Protein AF-A0A9E2GS60-F1 (afdb_monomer_lite)

pLDDT: mean 71.63, st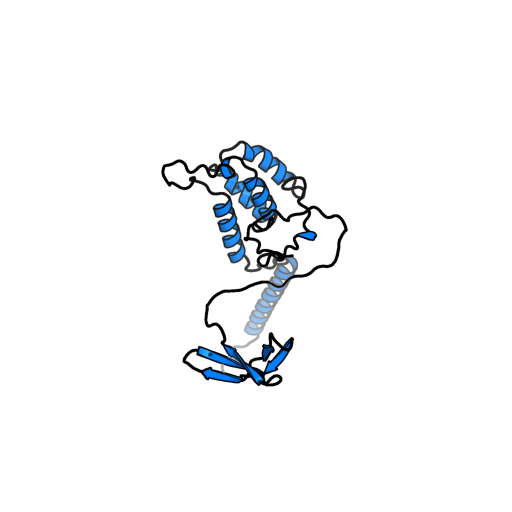d 16.74, range [29.88, 98.25]

Foldseek 3Di:
DFDFDQDPVPRDGDGWDWDQDPNFIWTAGPPPRDIHGDDPDDDYDDDDDDDDDDDDDADDPVPDQADLQQRHGDDPPDQADPVPRHGPSPDDDDPAQCPVNVVLSVLLVVCLVPPCPDCSVVVSCVVCVVVVRLSSVVNSVCPRVVQVPPPPPVPNDGDPDDVSVVSVVVVVVVVVVPPPPPPPPVVVVVVVVVVVVVVVVVVVVVVVPDDVVVVVD

Structure (mmCIF, N/CA/C/O backbone):
data_AF-A0A9E2GS60-F1
#
_entry.id   AF-A0A9E2GS60-F1
#
loop_
_atom_site.group_PDB
_atom_site.id
_atom_site.type_symbol
_atom_site.label_atom_id
_atom_site.label_alt_id
_atom_site.label_comp_id
_atom_site.label_asym_id
_atom_site.label_entity_id
_atom_site.label_seq_id
_atom_site.pdbx_PDB_ins_code
_atom_site.Cartn_x
_atom_site.Cartn_y
_atom_site.Cartn_z
_atom_site.occupancy
_atom_site.B_iso_or_equiv
_atom_site.auth_seq_id
_atom_site.auth_comp_id
_atom_site.auth_asym_id
_atom_site.auth_atom_id
_atom_site.pdbx_PDB_model_num
ATOM 1 N N . MET A 1 1 ? -30.467 30.704 -8.734 1.00 50.62 1 MET A N 1
ATOM 2 C CA . MET A 1 1 ? -30.263 29.437 -7.998 1.00 50.62 1 MET A CA 1
ATOM 3 C C . MET A 1 1 ? -31.219 29.422 -6.815 1.00 50.62 1 MET A C 1
ATOM 5 O O . MET A 1 1 ? -31.329 30.444 -6.149 1.00 50.62 1 MET A O 1
ATOM 9 N N . LYS A 1 2 ? -31.992 28.346 -6.622 1.00 53.94 2 LYS A N 1
ATOM 10 C CA . LYS A 1 2 ? -32.902 28.210 -5.474 1.00 53.94 2 LYS A CA 1
ATOM 11 C C . LYS A 1 2 ? -32.149 27.448 -4.387 1.00 53.94 2 LYS A C 1
ATOM 13 O O . LYS A 1 2 ? -31.726 26.328 -4.641 1.00 53.94 2 LYS A O 1
ATOM 18 N N . TYR A 1 3 ? -31.957 28.063 -3.228 1.00 65.44 3 TYR A N 1
ATOM 19 C CA . TYR A 1 3 ? -31.314 27.419 -2.087 1.00 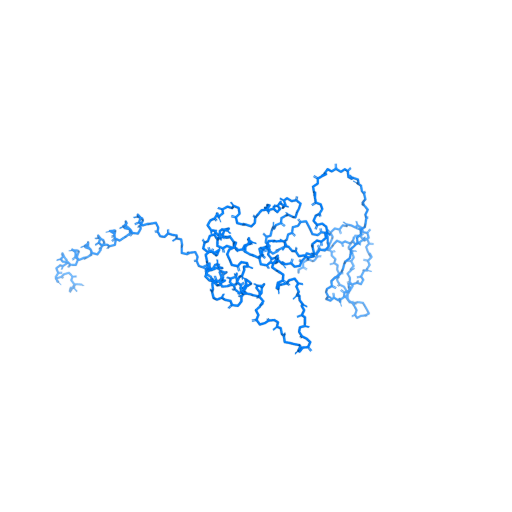65.44 3 TYR A CA 1
ATOM 20 C C . TYR A 1 3 ? -32.411 26.871 -1.175 1.00 65.44 3 TYR A C 1
ATOM 22 O O . TYR A 1 3 ? -33.289 27.616 -0.736 1.00 65.44 3 TYR A O 1
ATOM 30 N N . LEU A 1 4 ? -32.390 25.556 -0.980 1.00 66.69 4 LEU A N 1
ATOM 31 C CA . LEU A 1 4 ? -33.287 24.816 -0.100 1.00 66.69 4 LEU A CA 1
ATOM 32 C C . LEU A 1 4 ? -32.525 24.557 1.195 1.00 66.69 4 LEU A C 1
ATOM 34 O O . LEU A 1 4 ? -31.463 23.940 1.158 1.00 66.69 4 LEU A O 1
ATOM 38 N N . LEU A 1 5 ? -33.039 25.068 2.308 1.00 67.19 5 LEU A N 1
ATOM 39 C CA . LEU A 1 5 ? -32.462 24.886 3.638 1.00 67.19 5 LEU A CA 1
ATOM 40 C C . LEU A 1 5 ? -33.563 24.400 4.581 1.00 67.19 5 LEU A C 1
ATOM 42 O O . LEU A 1 5 ? -34.727 24.783 4.445 1.00 67.19 5 LEU A O 1
ATOM 46 N N . GLU A 1 6 ? -33.194 23.527 5.509 1.00 74.25 6 GLU A N 1
ATOM 47 C CA . GLU A 1 6 ? -34.087 23.054 6.559 1.00 74.25 6 GLU A CA 1
ATOM 48 C C . GLU A 1 6 ? -34.165 24.118 7.655 1.00 74.25 6 GLU A C 1
ATOM 50 O O . GLU A 1 6 ? -33.146 24.555 8.190 1.00 74.25 6 GLU A O 1
ATOM 55 N N . CYS A 1 7 ? -35.372 24.612 7.930 1.00 69.69 7 CYS A N 1
ATOM 56 C CA . CYS A 1 7 ? -35.565 25.634 8.952 1.00 69.69 7 CYS A CA 1
ATOM 57 C C . CYS A 1 7 ? -35.512 24.986 10.349 1.00 69.69 7 CYS A C 1
ATOM 59 O O . CYS A 1 7 ? -36.282 24.058 10.593 1.00 69.69 7 CYS A O 1
ATOM 61 N N . PRO A 1 8 ? -34.672 25.477 11.280 1.00 68.00 8 PRO A N 1
ATOM 62 C CA . PRO A 1 8 ? -34.519 24.878 12.609 1.00 68.00 8 PRO A CA 1
ATOM 63 C C . PRO A 1 8 ? -35.785 24.978 13.476 1.00 68.00 8 PRO A C 1
ATOM 65 O O . PRO A 1 8 ? -35.971 24.155 14.365 1.00 68.00 8 PRO A O 1
ATOM 68 N N . ASP A 1 9 ? -36.671 25.941 13.198 1.00 67.50 9 ASP A N 1
ATOM 69 C CA . ASP A 1 9 ? -37.910 26.130 13.964 1.00 67.50 9 ASP A CA 1
ATOM 70 C C . ASP A 1 9 ? -39.062 25.243 13.469 1.00 67.50 9 ASP A C 1
ATOM 72 O O . ASP A 1 9 ? -39.875 24.782 14.266 1.00 67.50 9 ASP A O 1
ATOM 76 N N . CYS A 1 10 ? -39.177 25.021 12.153 1.00 64.75 10 CYS A N 1
ATOM 77 C CA . CYS A 1 10 ? -40.304 24.276 11.577 1.00 64.75 10 CYS A CA 1
ATOM 78 C C . CYS A 1 10 ? -39.933 22.914 10.975 1.00 64.75 10 CYS A C 1
ATOM 80 O O . CYS A 1 10 ? -40.831 22.186 10.555 1.00 64.75 10 CYS A O 1
ATOM 82 N N . GLY A 1 11 ? -38.641 22.571 10.906 1.00 68.75 11 GLY A N 1
ATOM 83 C CA . GLY A 1 11 ? -38.133 21.299 10.372 1.00 68.75 11 GLY A CA 1
ATOM 84 C C . GLY A 1 11 ? -38.451 21.058 8.892 1.00 68.75 11 GLY A C 1
ATOM 85 O O . GLY A 1 11 ? -38.274 19.957 8.385 1.00 68.75 11 GLY A O 1
ATOM 86 N N . GLN A 1 12 ? -38.973 22.062 8.181 1.00 69.56 12 GLN A N 1
ATOM 87 C CA . GLN A 1 12 ? -39.337 21.931 6.775 1.00 69.56 12 GLN A CA 1
ATOM 88 C C . GLN A 1 12 ? -38.212 22.436 5.880 1.00 69.56 12 GLN A C 1
ATOM 90 O O . GLN A 1 12 ? -37.693 23.543 6.058 1.00 69.56 12 GLN A O 1
ATOM 95 N N . THR A 1 13 ? -37.875 21.641 4.865 1.00 77.00 13 THR A N 1
ATOM 96 C CA . THR A 1 13 ? -36.986 22.055 3.781 1.00 77.00 13 THR A CA 1
ATOM 97 C C . THR A 1 13 ? -37.747 22.987 2.842 1.00 77.00 13 THR A C 1
ATOM 99 O O . THR A 1 13 ? -38.524 22.541 1.997 1.00 77.00 13 THR A O 1
ATOM 102 N N . THR A 1 14 ? -37.537 24.294 2.985 1.00 71.25 14 THR A N 1
ATOM 103 C CA . THR A 1 14 ? -38.198 25.302 2.147 1.00 71.25 14 THR A CA 1
ATOM 104 C C . THR A 1 14 ? -37.186 26.205 1.454 1.00 71.25 14 THR A C 1
ATOM 106 O O . THR A 1 14 ? -35.995 26.234 1.770 1.00 71.25 14 THR A O 1
ATOM 109 N N . GLN A 1 15 ? -37.661 26.942 0.456 1.00 73.44 15 GLN A N 1
ATOM 110 C CA . GLN A 1 15 ? -36.863 27.950 -0.216 1.00 73.44 15 GLN A CA 1
ATOM 111 C C . GLN A 1 15 ? -36.716 29.172 0.698 1.00 73.44 15 GLN A C 1
ATOM 113 O O . GLN A 1 15 ? -37.703 29.826 1.036 1.00 73.44 15 GLN A O 1
ATOM 118 N N . VAL A 1 16 ? -35.481 29.506 1.067 1.00 73.50 16 VAL A N 1
ATOM 119 C CA . VAL A 1 16 ? -35.196 30.695 1.881 1.00 73.50 16 VAL A CA 1
ATOM 120 C C . VAL A 1 16 ? -34.868 31.901 1.002 1.00 73.50 16 VAL A C 1
ATOM 122 O O . VAL A 1 16 ? -34.299 31.767 -0.088 1.00 73.50 16 VAL A O 1
ATOM 125 N N . ARG A 1 17 ? -35.240 33.098 1.465 1.00 70.69 17 ARG A N 1
ATOM 126 C CA . ARG A 1 17 ? -34.803 34.367 0.861 1.00 70.69 17 ARG A CA 1
ATOM 127 C C . ARG A 1 17 ? -33.686 34.958 1.704 1.00 70.69 17 ARG A C 1
ATOM 129 O O . ARG A 1 17 ? -33.859 35.139 2.904 1.00 70.69 17 ARG A O 1
ATOM 136 N N . PHE A 1 18 ? -32.563 35.269 1.066 1.00 72.56 18 PHE A N 1
ATOM 137 C CA . PHE A 1 18 ? -31.445 35.928 1.728 1.00 72.56 18 PHE A CA 1
ATOM 138 C C . PHE A 1 18 ? -31.616 37.442 1.665 1.00 72.56 18 PHE A C 1
ATOM 140 O O . PHE A 1 18 ? -31.873 37.997 0.595 1.00 72.56 18 PHE A O 1
ATOM 147 N N . ALA A 1 19 ? -31.456 38.094 2.808 1.00 68.81 19 ALA A N 1
ATOM 148 C CA . ALA A 1 19 ? -31.361 39.538 2.934 1.00 68.81 19 ALA A CA 1
ATOM 149 C C . ALA A 1 19 ? -30.140 39.865 3.797 1.00 68.81 19 ALA A C 1
ATOM 151 O O . ALA A 1 19 ? -29.771 39.098 4.683 1.00 68.81 19 ALA A O 1
ATOM 152 N N . ILE A 1 20 ? -29.487 40.990 3.523 1.00 69.00 20 ILE A N 1
ATOM 153 C CA . ILE A 1 20 ? -28.397 41.478 4.368 1.00 69.00 20 ILE A CA 1
ATOM 154 C C . ILE A 1 20 ? -29.024 42.463 5.346 1.00 69.00 20 ILE A C 1
ATOM 156 O O . ILE A 1 20 ? -29.558 43.491 4.931 1.00 69.00 20 ILE A O 1
ATOM 160 N N . THR A 1 21 ? -28.983 42.134 6.630 1.00 61.12 21 THR A N 1
ATOM 161 C CA . THR A 1 21 ? -29.491 42.990 7.706 1.00 61.12 21 THR A CA 1
ATOM 162 C C . THR A 1 21 ? -28.346 43.195 8.689 1.00 61.12 21 THR A C 1
ATOM 164 O O . THR A 1 21 ? -27.687 42.233 9.077 1.00 61.12 21 THR A O 1
ATOM 167 N N . ASP A 1 22 ? -28.029 44.454 8.994 1.00 55.03 22 ASP A N 1
ATOM 168 C CA . ASP A 1 22 ? -26.911 44.848 9.867 1.00 55.03 22 ASP A CA 1
ATOM 169 C C . ASP A 1 22 ? -25.548 44.233 9.486 1.00 55.03 22 ASP A C 1
ATOM 171 O O . ASP A 1 22 ? -24.745 43.846 10.333 1.00 55.03 22 ASP A O 1
ATOM 175 N N . GLY A 1 23 ? -25.282 44.115 8.180 1.00 64.44 23 GLY A N 1
ATOM 176 C CA . GLY A 1 23 ? -24.001 43.625 7.653 1.00 64.44 23 GLY A CA 1
ATOM 177 C C . GLY A 1 23 ? -23.766 42.117 7.807 1.00 64.44 23 GLY A C 1
ATOM 178 O O . GLY A 1 23 ? -22.681 41.642 7.478 1.00 64.44 23 GLY A O 1
ATOM 179 N N . ARG A 1 24 ? -24.765 41.351 8.266 1.00 63.00 24 ARG A N 1
ATOM 180 C CA . ARG A 1 24 ? -24.729 39.883 8.330 1.00 63.00 24 ARG A CA 1
ATOM 181 C C . ARG A 1 24 ? -25.758 39.288 7.374 1.00 63.00 24 ARG A C 1
ATOM 183 O O . ARG A 1 24 ? -26.812 39.873 7.119 1.00 63.00 24 ARG A O 1
ATOM 190 N N . LEU A 1 25 ? -25.430 38.131 6.801 1.00 71.88 25 LEU A N 1
ATOM 191 C CA . LEU A 1 25 ? -26.323 37.437 5.880 1.00 71.88 25 LEU A CA 1
ATOM 192 C C . LEU A 1 25 ? -27.443 36.786 6.697 1.00 71.88 25 LEU A C 1
ATOM 194 O O . LEU A 1 25 ? -27.170 35.966 7.567 1.00 71.88 25 LEU A O 1
ATOM 198 N N . ALA A 1 26 ? -28.693 37.155 6.446 1.00 72.88 26 ALA A N 1
ATOM 199 C CA . ALA A 1 26 ? -29.850 36.596 7.127 1.00 72.88 26 ALA A CA 1
ATOM 200 C C . ALA A 1 26 ? -30.727 35.827 6.133 1.00 72.88 26 ALA A C 1
ATOM 202 O O . ALA A 1 26 ? -30.962 36.280 5.010 1.00 72.88 26 ALA A O 1
ATOM 203 N N . ALA A 1 27 ? -31.202 34.650 6.532 1.00 74.44 27 ALA A N 1
ATOM 204 C CA . ALA A 1 27 ? -32.110 33.820 5.753 1.00 74.44 27 ALA A CA 1
ATOM 205 C C . ALA A 1 27 ? -33.512 33.881 6.371 1.00 74.44 27 ALA A C 1
ATOM 207 O O . ALA A 1 27 ? -33.711 33.502 7.526 1.00 74.44 27 ALA A O 1
ATOM 208 N N . ALA A 1 28 ? -34.486 34.359 5.597 1.00 71.69 28 ALA A N 1
ATOM 209 C CA . ALA A 1 28 ? -35.892 34.374 5.981 1.00 71.69 28 ALA A CA 1
ATOM 210 C C . ALA A 1 28 ? -36.593 33.108 5.474 1.00 71.69 28 ALA A C 1
ATOM 212 O O . ALA A 1 28 ? -36.543 32.790 4.276 1.00 71.69 28 ALA A O 1
ATOM 213 N N . CYS A 1 29 ? -37.265 32.403 6.382 1.00 72.06 29 CYS A N 1
ATOM 214 C CA . CYS A 1 29 ? -38.085 31.248 6.043 1.00 72.06 29 CYS A CA 1
ATOM 215 C C . CYS A 1 29 ? -39.418 31.698 5.428 1.00 72.06 29 CYS A C 1
ATOM 217 O O . CYS A 1 29 ? -40.134 32.520 5.996 1.00 72.06 29 CYS A O 1
ATOM 219 N N . SER A 1 30 ? -39.787 31.133 4.276 1.00 70.12 30 SER A N 1
ATOM 220 C CA . SER A 1 30 ? -41.022 31.490 3.563 1.00 70.12 30 SER A CA 1
ATOM 221 C C . SER A 1 30 ? -42.306 30.956 4.208 1.00 70.12 30 SER A C 1
ATOM 223 O O . SER A 1 30 ? -43.389 31.319 3.761 1.00 70.12 30 SER A O 1
ATOM 225 N N . VAL A 1 31 ? -42.192 30.060 5.194 1.00 68.25 31 VAL A N 1
ATOM 226 C CA . VAL A 1 31 ? -43.332 29.361 5.812 1.00 68.25 31 VAL A CA 1
ATOM 227 C C . VAL A 1 31 ? -43.661 29.943 7.183 1.00 68.25 31 VAL A C 1
ATOM 229 O O . VAL A 1 31 ? -44.808 30.296 7.429 1.00 68.25 31 VAL A O 1
ATOM 232 N N . CYS A 1 32 ? -42.669 30.079 8.067 1.00 64.69 32 CYS A N 1
ATOM 233 C CA . CYS A 1 32 ? -42.877 30.644 9.404 1.00 64.69 32 CYS A CA 1
ATOM 234 C C . CYS A 1 32 ? -42.608 32.155 9.481 1.00 64.69 32 CYS A C 1
ATOM 236 O O . CYS A 1 32 ? -42.987 32.783 10.461 1.00 64.69 32 CYS A O 1
ATOM 238 N N . GLY A 1 33 ? -41.966 32.750 8.470 1.00 66.75 33 GLY A N 1
ATOM 239 C CA . GLY A 1 33 ? -41.644 34.181 8.445 1.00 66.75 33 GLY A CA 1
ATOM 240 C C . GLY A 1 33 ? -40.479 34.596 9.350 1.00 66.75 33 GLY A C 1
ATOM 241 O O . GLY A 1 33 ? -40.072 35.755 9.300 1.00 66.75 33 GLY A O 1
ATOM 242 N N . ASN A 1 34 ? -39.909 33.673 10.134 1.00 68.38 34 ASN A N 1
ATOM 243 C CA . ASN A 1 34 ? -38.767 33.956 10.999 1.00 68.38 34 ASN A CA 1
ATOM 244 C C . ASN A 1 34 ? -37.483 34.171 10.187 1.00 68.38 34 ASN A C 1
ATOM 246 O O . ASN A 1 34 ? -37.227 33.505 9.176 1.00 68.38 34 ASN A O 1
ATOM 250 N N . VAL A 1 35 ? -36.678 35.127 10.654 1.00 69.19 35 VAL A N 1
ATOM 251 C CA . VAL A 1 35 ? -35.406 35.524 10.049 1.00 69.19 35 VAL A CA 1
ATOM 252 C C . VAL A 1 35 ? -34.273 35.022 10.932 1.00 69.19 35 VAL A C 1
ATOM 254 O O . VAL A 1 35 ? -34.170 35.416 12.091 1.00 69.19 35 VAL A O 1
ATOM 257 N N . HIS A 1 36 ? -33.410 34.174 10.376 1.00 67.94 36 HIS A N 1
ATOM 258 C CA . HIS A 1 36 ? -32.242 33.655 11.081 1.00 67.94 36 HIS A CA 1
ATOM 259 C C . HIS A 1 36 ? -30.967 34.266 10.507 1.00 67.94 36 HIS A C 1
ATOM 261 O O . HIS A 1 36 ? -30.774 34.293 9.290 1.00 67.94 36 HIS A O 1
ATOM 267 N N . ALA A 1 37 ? -30.079 34.740 11.380 1.00 63.66 37 ALA A N 1
ATOM 268 C CA . ALA A 1 37 ? -28.735 35.129 10.979 1.00 63.66 37 ALA A CA 1
ATOM 269 C C . ALA A 1 37 ? -27.959 33.868 10.578 1.00 63.66 37 ALA A C 1
ATOM 271 O O . ALA A 1 37 ? -27.850 32.934 11.370 1.00 63.66 37 ALA A O 1
ATOM 272 N N . VAL A 1 38 ? -27.444 33.835 9.351 1.00 62.31 38 VAL A N 1
ATOM 273 C CA . VAL A 1 38 ? -26.569 32.766 8.870 1.00 62.31 38 VAL A CA 1
ATOM 274 C C . VAL A 1 38 ? -25.175 33.047 9.433 1.00 62.31 38 VAL A C 1
ATOM 276 O O . VAL A 1 38 ? -24.597 34.088 9.100 1.00 62.31 38 VAL A O 1
ATOM 279 N N . PRO A 1 39 ? -24.620 32.178 10.296 1.00 52.88 39 PRO A N 1
ATOM 280 C CA . PRO A 1 39 ? -23.253 32.337 10.766 1.00 52.88 39 PRO A CA 1
ATOM 281 C C . PRO A 1 39 ? -22.308 32.178 9.570 1.00 52.88 39 PRO A C 1
ATOM 283 O O . PRO A 1 39 ? -22.226 31.109 8.971 1.00 52.88 39 PRO A O 1
ATOM 286 N N . LEU A 1 40 ? -21.623 33.257 9.187 1.00 48.09 40 LEU A N 1
ATOM 287 C CA . LEU A 1 40 ? -20.456 33.188 8.309 1.00 48.09 40 LEU A CA 1
ATOM 288 C C . LEU A 1 40 ? -19.246 32.830 9.177 1.00 48.09 40 LEU A C 1
ATOM 290 O O . LEU A 1 40 ? -18.426 33.686 9.488 1.00 48.09 40 LEU A O 1
ATOM 294 N N . GLU A 1 41 ? -19.165 31.572 9.593 1.00 42.16 41 GLU A N 1
ATOM 295 C CA . GLU A 1 41 ? -17.910 30.971 10.036 1.00 42.16 41 GLU A CA 1
ATOM 296 C C . GLU A 1 41 ? -17.685 29.676 9.261 1.00 42.16 41 GLU A C 1
ATOM 298 O O . GLU A 1 41 ? -18.549 28.803 9.158 1.00 42.16 41 GLU A O 1
ATOM 303 N N . GLU A 1 42 ? -16.504 29.612 8.653 1.00 48.28 42 GLU A N 1
ATOM 304 C CA . GLU A 1 42 ? -15.896 28.396 8.153 1.00 48.28 42 GLU A CA 1
ATOM 305 C C . GLU A 1 42 ? -15.825 27.380 9.307 1.00 48.28 42 GLU A C 1
ATOM 307 O O . GLU A 1 42 ? -15.374 27.698 10.401 1.00 48.28 42 GLU A O 1
ATOM 312 N N . THR A 1 43 ? -16.238 26.141 9.035 1.00 46.22 43 THR A N 1
ATOM 313 C CA . THR A 1 43 ? -16.200 24.959 9.922 1.00 46.22 43 THR A CA 1
ATOM 314 C C . THR A 1 43 ? -17.168 24.891 11.124 1.00 46.22 43 THR A C 1
ATOM 316 O O . THR A 1 43 ? -17.042 25.600 12.113 1.00 46.22 43 THR A O 1
ATOM 319 N N . GLY A 1 44 ? -18.043 23.867 11.076 1.00 44.47 44 GLY A N 1
ATOM 320 C CA . GLY A 1 44 ? -18.853 23.322 12.187 1.00 44.47 44 GLY A CA 1
ATOM 321 C C . GLY A 1 44 ? -20.207 24.020 12.407 1.00 44.47 44 GLY A C 1
ATOM 322 O O . GLY A 1 44 ? -20.399 25.080 11.825 1.00 44.47 44 GLY A O 1
ATOM 323 N N . PRO A 1 45 ? -21.145 23.508 13.250 1.00 57.34 45 PRO A N 1
ATOM 324 C CA . PRO A 1 45 ? -20.974 22.425 14.235 1.00 57.34 45 PRO A CA 1
ATOM 325 C C . PRO A 1 45 ? -22.241 21.561 14.587 1.00 57.34 45 PRO A C 1
ATOM 327 O O . PRO A 1 45 ? -23.331 21.745 14.063 1.00 57.34 45 PRO A O 1
ATOM 330 N N . ALA A 1 46 ? -22.046 20.630 15.538 1.00 38.59 46 ALA A N 1
ATOM 331 C CA . ALA A 1 46 ? -22.884 20.271 16.709 1.00 38.59 46 ALA A CA 1
ATOM 332 C C . ALA A 1 46 ? -24.351 19.742 16.626 1.00 38.59 46 ALA A C 1
ATOM 334 O O . ALA A 1 46 ? -25.297 20.477 16.389 1.00 38.59 46 ALA A O 1
ATOM 335 N N . LYS A 1 47 ? -24.502 18.489 17.107 1.00 38.59 47 LYS A N 1
ATOM 336 C CA . LYS A 1 47 ? -25.251 18.038 18.317 1.00 38.59 47 LYS A CA 1
ATOM 337 C C . LYS A 1 47 ? -26.770 18.311 18.441 1.00 38.59 47 LYS A C 1
ATOM 339 O O . LYS A 1 47 ? -27.180 19.422 18.748 1.00 38.59 47 LYS A O 1
ATOM 344 N N . ALA A 1 48 ? -27.563 17.231 18.491 1.00 35.75 48 ALA A N 1
ATOM 345 C CA . ALA A 1 48 ? -28.777 17.118 19.316 1.00 35.75 48 ALA A CA 1
ATOM 346 C C . ALA A 1 48 ? -29.011 15.651 19.741 1.00 35.75 48 ALA A C 1
ATOM 348 O O . ALA A 1 48 ? -28.595 14.724 19.053 1.00 35.75 48 ALA A O 1
ATOM 349 N N . ALA A 1 49 ? -29.600 15.465 2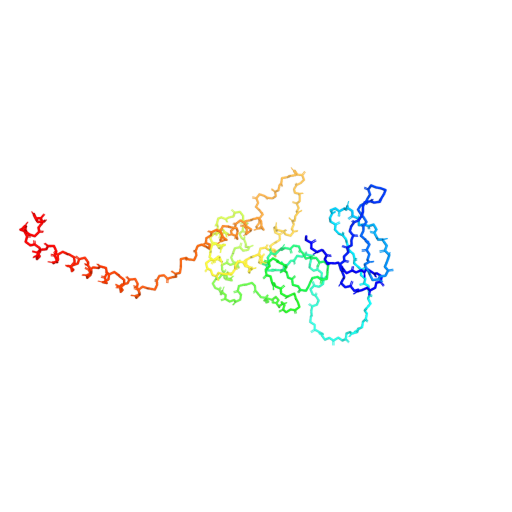0.923 1.00 36.41 49 ALA A N 1
ATOM 350 C CA . ALA A 1 49 ? -29.609 14.241 21.720 1.00 36.41 49 ALA A CA 1
ATOM 351 C C . ALA A 1 49 ? -30.969 13.507 21.745 1.00 36.41 49 ALA A C 1
ATOM 353 O O . ALA A 1 49 ? -32.008 14.140 21.593 1.00 36.41 49 ALA A O 1
ATOM 354 N N . GLY A 1 50 ? -30.930 12.208 22.087 1.00 32.41 50 GLY A N 1
ATOM 355 C CA . GLY A 1 50 ? -32.001 11.446 22.764 1.00 32.41 50 GLY A CA 1
ATOM 356 C C . GLY A 1 50 ? -32.489 10.230 21.957 1.00 32.41 50 GLY A C 1
ATOM 357 O O . GLY A 1 50 ? -33.131 10.419 20.938 1.00 32.41 50 GLY A O 1
ATOM 358 N N . ALA A 1 51 ? -32.100 8.976 22.2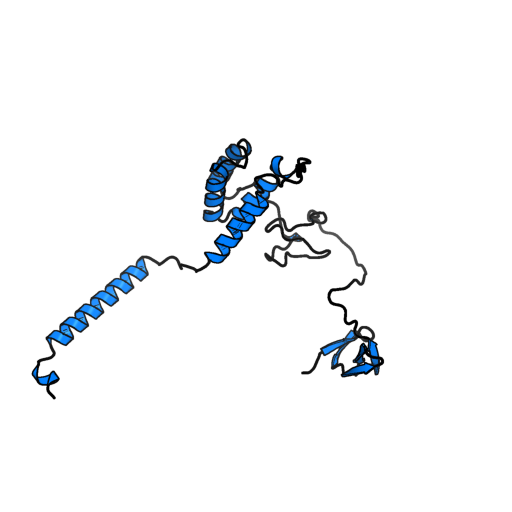33 1.00 35.22 51 ALA A N 1
ATOM 359 C CA . ALA A 1 51 ? -32.315 8.102 23.406 1.00 35.22 51 ALA A CA 1
ATOM 360 C C . ALA A 1 51 ? -33.370 7.014 23.093 1.00 35.22 51 ALA A C 1
ATOM 362 O O . ALA A 1 51 ? -34.526 7.337 22.837 1.00 35.22 51 ALA A O 1
ATOM 363 N N . GLY A 1 52 ? -32.973 5.731 23.151 1.00 29.88 52 GLY A N 1
ATOM 364 C CA . GLY A 1 52 ? -33.899 4.598 23.007 1.00 29.88 52 GLY A CA 1
ATOM 365 C C . GLY A 1 52 ? -33.289 3.206 22.753 1.00 29.88 52 GLY A C 1
ATOM 366 O O . GLY A 1 52 ? -33.592 2.613 21.731 1.00 29.88 52 GLY A O 1
ATOM 367 N N . SER A 1 53 ? -32.493 2.709 23.708 1.00 32.72 53 SER A N 1
ATOM 368 C CA . SER A 1 53 ? -32.385 1.305 24.181 1.00 32.72 53 SER A CA 1
ATOM 369 C C . SER A 1 53 ? -31.871 0.138 23.292 1.00 32.72 53 SER A C 1
ATOM 371 O O . SER A 1 53 ? -32.527 -0.335 22.372 1.00 32.72 53 SER A O 1
ATOM 373 N N . GLU A 1 54 ? -30.716 -0.374 23.744 1.00 37.00 54 GLU A N 1
ATOM 374 C CA . GLU A 1 54 ? -29.981 -1.660 23.600 1.00 37.00 54 GLU A CA 1
ATOM 375 C C . GLU A 1 54 ? -30.767 -2.998 23.731 1.00 37.00 54 GLU A C 1
ATOM 377 O O . GLU A 1 54 ? -31.947 -2.962 24.083 1.00 37.00 54 GLU A O 1
ATOM 382 N N . PRO A 1 55 ? -30.119 -4.199 23.645 1.00 59.97 55 PRO A N 1
ATOM 383 C CA . PRO A 1 55 ? -28.750 -4.518 23.183 1.00 59.97 55 PRO A CA 1
ATOM 384 C C . PRO A 1 55 ? -28.662 -5.748 22.244 1.00 59.97 55 PRO A C 1
ATOM 386 O O . PRO A 1 55 ? -29.429 -6.701 22.356 1.00 59.97 55 PRO A O 1
ATOM 389 N N . ALA A 1 56 ? -27.615 -5.822 21.418 1.00 33.34 56 ALA A N 1
ATOM 390 C CA . ALA A 1 56 ? -27.050 -7.112 21.007 1.00 33.34 56 ALA A CA 1
ATOM 391 C C . ALA A 1 56 ? -25.569 -6.966 20.629 1.00 33.34 56 ALA A C 1
ATOM 393 O O . ALA A 1 56 ? -25.228 -6.575 19.521 1.00 33.34 56 ALA A O 1
ATOM 394 N N . SER A 1 57 ? -24.722 -7.271 21.615 1.00 43.09 57 SER A N 1
ATOM 395 C CA . SER A 1 57 ? -23.393 -7.893 21.525 1.00 43.09 57 SER A CA 1
ATOM 396 C C . SER A 1 57 ? -22.620 -7.742 20.202 1.00 43.09 57 SER A C 1
ATOM 398 O O . SER A 1 57 ? -22.895 -8.425 19.218 1.00 43.09 57 SER A O 1
ATOM 400 N N . GLY A 1 58 ? -21.572 -6.917 20.225 1.00 35.62 58 GLY A N 1
ATOM 401 C CA . GLY A 1 58 ? -20.603 -6.821 19.136 1.00 35.62 58 GLY A CA 1
ATOM 402 C C . GLY A 1 58 ? -19.452 -5.882 19.475 1.00 35.62 58 GLY A C 1
ATOM 403 O O . GLY A 1 58 ? -19.376 -4.796 18.925 1.00 35.62 58 GLY A O 1
ATOM 404 N N . THR A 1 59 ? -18.607 -6.302 20.420 1.00 41.47 59 THR A N 1
ATOM 405 C CA . THR A 1 59 ? -17.244 -5.814 20.708 1.00 41.47 59 THR A CA 1
ATOM 406 C C . THR A 1 59 ? -16.967 -4.342 20.361 1.00 41.47 59 THR A C 1
ATOM 408 O O . THR A 1 59 ? -16.538 -4.010 19.256 1.00 41.47 59 THR A O 1
ATOM 411 N N . ASP A 1 60 ? -17.165 -3.463 21.344 1.00 41.44 60 ASP A N 1
ATOM 412 C CA . ASP A 1 60 ? -16.975 -2.020 21.220 1.00 41.44 60 ASP A CA 1
ATOM 413 C C . ASP A 1 60 ? -15.572 -1.632 20.733 1.00 41.44 60 ASP A C 1
ATOM 415 O O . ASP A 1 60 ? -14.593 -1.574 21.475 1.00 41.44 60 ASP A O 1
ATOM 419 N N . MET A 1 61 ? -15.503 -1.235 19.465 1.00 52.75 61 MET A N 1
ATOM 420 C CA . MET A 1 61 ? -14.401 -0.466 18.877 1.00 52.75 61 MET A CA 1
ATOM 421 C C . MET A 1 61 ? -14.474 1.029 19.256 1.00 52.75 61 MET A C 1
ATOM 423 O O . MET A 1 61 ? -13.877 1.877 18.590 1.00 52.75 61 MET A O 1
ATOM 427 N N . ALA A 1 62 ? -15.227 1.377 20.307 1.00 45.25 62 ALA A N 1
ATOM 428 C CA . ALA A 1 62 ? -15.510 2.746 20.747 1.00 45.25 62 ALA A CA 1
ATOM 429 C C . ALA A 1 62 ? -14.273 3.525 21.246 1.00 45.25 62 ALA A C 1
ATOM 431 O O . ALA A 1 62 ? -14.361 4.730 21.440 1.00 45.25 62 ALA A O 1
ATOM 432 N N . GLY A 1 63 ? -13.114 2.874 21.403 1.00 50.03 63 GLY A N 1
ATOM 433 C CA . GLY A 1 63 ? -11.866 3.509 21.852 1.00 50.03 63 GLY A CA 1
ATOM 434 C C . GLY A 1 63 ? -10.802 3.753 20.775 1.00 50.03 63 GLY A C 1
ATOM 435 O O . GLY A 1 63 ? -9.703 4.182 21.111 1.00 50.03 63 GLY A O 1
ATOM 436 N N . GLN A 1 64 ? -11.053 3.444 19.496 1.00 56.69 64 GLN A N 1
ATOM 437 C CA . GLN A 1 64 ? -10.048 3.655 18.442 1.00 56.69 64 GLN A CA 1
ATOM 438 C C . GLN A 1 64 ? -10.265 4.988 17.717 1.00 56.69 64 GLN A C 1
ATOM 440 O O . GLN A 1 64 ? -11.151 5.110 16.870 1.00 56.69 64 GLN A O 1
ATOM 445 N N . GLU A 1 65 ? -9.387 5.957 17.993 1.00 65.81 65 GLU A N 1
ATOM 446 C CA . GLU A 1 65 ? -9.337 7.274 17.331 1.00 65.81 65 GLU A CA 1
ATOM 447 C C . GLU A 1 65 ? -8.980 7.192 15.834 1.00 65.81 65 GLU A C 1
ATOM 449 O O . GLU A 1 65 ? -9.066 8.182 15.108 1.00 65.81 65 GLU A O 1
ATOM 454 N N . SER A 1 66 ? -8.572 6.019 15.333 1.00 75.44 66 SER A N 1
ATOM 455 C CA . SER A 1 66 ? -8.187 5.826 13.933 1.00 75.44 66 SER A CA 1
ATOM 456 C C . SER A 1 66 ? -8.774 4.556 13.323 1.00 75.44 66 SER A C 1
ATOM 458 O O . SER A 1 66 ? -8.941 3.533 13.981 1.00 75.44 66 SER A O 1
ATOM 460 N N . CYS A 1 67 ? -9.065 4.609 12.023 1.00 78.69 67 CYS A N 1
ATOM 461 C CA . CYS A 1 67 ? -9.552 3.474 11.260 1.00 78.69 67 CYS A CA 1
ATOM 462 C C . CYS A 1 67 ? -8.503 2.348 11.251 1.00 78.69 67 CYS A C 1
ATOM 464 O O . CYS A 1 67 ? -7.361 2.578 10.837 1.00 78.69 67 CYS A O 1
ATOM 466 N N . PRO A 1 68 ? -8.871 1.105 11.598 1.00 71.00 68 PRO A N 1
ATOM 467 C CA . PRO A 1 68 ? -7.908 0.012 11.688 1.00 71.00 68 PRO A CA 1
ATOM 468 C C . PRO A 1 68 ? -7.400 -0.470 10.319 1.00 71.00 68 PRO A C 1
ATOM 470 O O . PRO A 1 68 ? -6.365 -1.130 10.251 1.00 71.00 68 PRO A O 1
ATOM 473 N N . LYS A 1 69 ? -8.095 -0.131 9.220 1.00 72.50 69 LYS A N 1
ATOM 474 C CA . LYS A 1 69 ? -7.725 -0.531 7.851 1.00 72.50 69 LYS A CA 1
ATOM 475 C C . LYS A 1 69 ? -6.792 0.463 7.157 1.00 72.50 69 LYS A C 1
ATOM 477 O O . LYS A 1 69 ? -5.846 0.043 6.495 1.00 72.50 69 LYS A O 1
ATOM 482 N N . CYS A 1 70 ? -7.068 1.763 7.274 1.00 72.06 70 CYS A N 1
ATOM 483 C CA . CYS A 1 70 ? -6.333 2.813 6.554 1.00 72.06 70 CYS A CA 1
ATOM 484 C C . CYS A 1 70 ? -5.654 3.847 7.465 1.00 72.06 70 CYS A C 1
ATOM 486 O O . CYS A 1 70 ? -4.912 4.691 6.971 1.00 72.06 70 CYS A O 1
ATOM 488 N N . GLY A 1 71 ? -5.905 3.808 8.776 1.00 70.25 71 GLY A N 1
ATOM 489 C CA . GLY A 1 71 ? -5.328 4.741 9.742 1.00 70.25 71 GLY A CA 1
ATOM 490 C C . GLY A 1 71 ? -5.898 6.161 9.703 1.00 70.25 71 GLY A C 1
ATOM 491 O O . GLY A 1 71 ? -5.339 7.025 10.367 1.00 70.25 71 GLY A O 1
ATOM 492 N N . SER A 1 72 ? -6.973 6.435 8.951 1.00 75.12 72 SER A N 1
ATOM 493 C CA . SER A 1 72 ? -7.625 7.754 8.975 1.00 75.12 72 SER A CA 1
ATOM 494 C C . SER A 1 72 ? -8.213 8.045 10.352 1.00 75.12 72 SER A C 1
ATOM 496 O O . SER A 1 72 ? -8.760 7.132 10.967 1.00 75.12 72 SER A O 1
ATOM 498 N N . GLN A 1 73 ? -8.189 9.298 10.797 1.00 75.81 73 GLN A N 1
ATOM 499 C CA . GLN A 1 73 ? -8.836 9.681 12.050 1.00 75.81 73 GLN A CA 1
ATOM 500 C C . GLN A 1 73 ? -10.345 9.406 11.979 1.00 75.81 73 GLN A C 1
ATOM 502 O O . GLN A 1 73 ? -10.971 9.618 10.934 1.00 75.81 73 GLN A O 1
ATOM 507 N N . ARG A 1 74 ? -10.900 8.844 13.052 1.00 76.94 74 ARG A N 1
ATOM 508 C CA . ARG A 1 74 ? -12.324 8.536 13.178 1.00 76.94 74 ARG A CA 1
ATOM 509 C C . ARG A 1 74 ? -13.015 9.735 13.822 1.00 76.94 74 ARG A C 1
ATOM 511 O O . ARG A 1 74 ? -12.585 10.179 14.878 1.00 76.94 74 ARG A O 1
ATOM 518 N N . GLY A 1 75 ? -14.054 10.258 13.175 1.00 72.00 75 GLY A N 1
ATOM 519 C CA . GLY A 1 75 ? -14.918 11.266 13.793 1.00 72.00 75 GLY A CA 1
ATOM 520 C C . GLY A 1 75 ? -15.895 10.625 14.780 1.00 72.00 75 GLY A C 1
ATOM 521 O O . GLY A 1 75 ? -16.325 9.486 14.568 1.00 72.00 75 GLY A O 1
ATOM 522 N N . ASP A 1 76 ? -16.263 11.356 15.830 1.00 71.88 76 ASP A N 1
ATOM 523 C CA . ASP A 1 76 ? -17.239 10.898 16.823 1.00 71.88 76 ASP A CA 1
ATOM 524 C C . ASP A 1 76 ? -18.567 10.521 16.152 1.00 71.88 76 ASP A C 1
ATOM 526 O O . ASP A 1 76 ? -19.101 11.260 15.324 1.00 71.88 76 ASP A O 1
ATOM 530 N N . GLY A 1 77 ? -19.087 9.335 16.478 1.00 73.31 77 GLY A N 1
ATOM 531 C CA . GLY A 1 77 ? -20.345 8.822 15.923 1.00 73.31 77 GLY A CA 1
ATOM 532 C C . GLY A 1 77 ? -20.269 8.284 14.487 1.00 73.31 77 GLY A C 1
ATOM 533 O O . GLY A 1 77 ? -21.297 7.898 13.938 1.00 73.31 77 GLY A O 1
ATOM 534 N N . GLN A 1 78 ? -19.089 8.210 13.858 1.00 78.50 78 GLN A N 1
ATOM 535 C CA . GLN A 1 78 ? -18.976 7.613 12.522 1.00 78.50 78 GLN A CA 1
ATOM 536 C C . GLN A 1 78 ? -19.096 6.083 12.572 1.00 78.50 78 GLN A C 1
ATOM 538 O O . GLN A 1 78 ? -18.298 5.399 13.227 1.00 78.50 78 GLN A O 1
ATOM 543 N N . GLU A 1 79 ? -20.063 5.550 11.820 1.00 82.62 79 GLU A N 1
ATOM 544 C CA . GLU A 1 79 ? -20.305 4.109 11.646 1.00 82.62 79 GLU A CA 1
ATOM 545 C C . GLU A 1 79 ? -19.394 3.471 10.592 1.00 82.62 79 GLU A C 1
ATOM 547 O O . GLU A 1 79 ? -19.103 2.275 10.655 1.00 82.62 79 GLU A O 1
ATOM 552 N N . SER A 1 80 ? -18.891 4.267 9.644 1.00 83.81 80 SER A N 1
ATOM 553 C CA . SER A 1 80 ? -17.955 3.812 8.620 1.00 83.81 80 SER A CA 1
ATOM 554 C C . SER A 1 80 ? -16.827 4.809 8.367 1.00 83.81 80 SER A C 1
ATOM 556 O O . SER A 1 80 ? -16.949 6.007 8.619 1.00 83.81 80 SER A O 1
ATOM 558 N N . CYS A 1 81 ? -15.691 4.310 7.881 1.00 81.50 81 CYS A N 1
ATOM 559 C CA . CYS A 1 81 ? -14.556 5.146 7.521 1.00 81.50 81 CYS A CA 1
ATOM 560 C C . CYS A 1 81 ? -14.838 5.898 6.206 1.00 81.50 81 CYS A C 1
ATOM 562 O O . CYS A 1 81 ? -14.956 5.244 5.166 1.00 81.50 81 CYS A O 1
ATOM 564 N N . PRO A 1 82 ? -14.806 7.245 6.182 1.00 76.19 82 PRO A N 1
ATOM 565 C CA . PRO A 1 82 ? -15.074 8.021 4.966 1.00 76.19 82 PRO A CA 1
ATOM 566 C C . PRO A 1 82 ? -14.006 7.830 3.879 1.00 76.19 82 PRO A C 1
ATOM 568 O O . PRO A 1 82 ? -14.251 8.095 2.708 1.00 76.19 82 PRO A O 1
ATOM 571 N N . ARG A 1 83 ? -12.806 7.357 4.249 1.00 75.31 83 ARG A N 1
ATOM 572 C CA . ARG A 1 83 ? -11.688 7.156 3.317 1.00 75.31 83 ARG A CA 1
ATOM 573 C C . ARG A 1 83 ? -11.693 5.786 2.641 1.00 75.31 83 ARG A C 1
ATOM 575 O O . ARG A 1 83 ? -11.234 5.674 1.512 1.00 75.31 83 ARG A O 1
ATOM 582 N N . CYS A 1 84 ? -12.117 4.733 3.340 1.00 77.00 84 CYS A N 1
ATOM 583 C CA . CYS A 1 84 ? -12.025 3.360 2.823 1.00 77.00 84 CYS A CA 1
ATOM 584 C C . CYS A 1 84 ? -13.337 2.568 2.871 1.00 77.00 84 CYS A C 1
ATOM 586 O O . CYS A 1 84 ? -13.333 1.395 2.500 1.00 77.00 84 CYS A O 1
ATOM 588 N N . GLY A 1 85 ? -14.428 3.175 3.346 1.00 81.25 85 GLY A N 1
ATOM 589 C CA . GLY A 1 85 ? -15.753 2.559 3.426 1.00 81.25 85 GLY A CA 1
ATOM 590 C C . GLY A 1 85 ? -15.877 1.436 4.459 1.00 81.25 85 GLY A C 1
ATOM 591 O O . GLY A 1 85 ? -16.868 0.717 4.453 1.00 81.25 85 GLY A O 1
ATOM 592 N N . LEU A 1 86 ? -14.879 1.237 5.330 1.00 82.00 86 LEU A N 1
ATOM 593 C CA . LEU A 1 86 ? -14.937 0.194 6.353 1.00 82.00 86 LEU A CA 1
ATOM 594 C C . LEU A 1 86 ? -16.033 0.515 7.371 1.00 82.00 86 LEU A C 1
ATOM 596 O O . LEU A 1 86 ? -15.899 1.503 8.085 1.00 82.00 86 LEU A O 1
ATOM 600 N N . VAL A 1 87 ? -17.047 -0.342 7.480 1.00 86.75 87 VAL A N 1
ATOM 601 C CA . VAL A 1 87 ? -18.063 -0.284 8.539 1.00 86.75 87 VAL A CA 1
ATOM 602 C C . VAL A 1 87 ? -17.468 -0.842 9.831 1.00 86.75 87 VAL A C 1
ATOM 604 O O . VAL A 1 87 ? -17.038 -1.995 9.866 1.00 86.75 87 VAL A O 1
ATOM 607 N N . PHE A 1 88 ? -17.408 -0.027 10.885 1.00 82.69 88 PHE A N 1
ATOM 608 C CA . PHE A 1 88 ? -16.695 -0.376 12.117 1.00 82.69 88 PHE A CA 1
ATOM 609 C C . PHE A 1 88 ? -17.383 -1.492 12.908 1.00 82.69 88 PHE A C 1
ATOM 611 O O . PHE A 1 88 ? -16.689 -2.331 13.471 1.00 82.69 88 PHE A O 1
ATOM 618 N N . SER A 1 89 ? -18.718 -1.536 12.910 1.00 80.81 89 SER A N 1
ATOM 619 C CA . SER A 1 89 ? -19.502 -2.568 13.608 1.00 80.81 89 SER A CA 1
ATOM 620 C C . SER A 1 89 ? -19.367 -3.960 12.987 1.00 80.81 89 SER A C 1
ATOM 622 O O . SER A 1 89 ? -19.488 -4.963 13.679 1.00 80.81 89 SER A O 1
ATOM 624 N N . LEU A 1 90 ? -19.094 -4.032 11.682 1.00 78.06 90 LEU A N 1
ATOM 625 C CA . LEU A 1 90 ? -18.913 -5.289 10.950 1.00 78.06 90 LEU A CA 1
ATOM 626 C C . LEU A 1 90 ? -17.448 -5.726 10.884 1.00 78.06 90 LEU A C 1
ATOM 628 O O . LEU A 1 90 ? -17.133 -6.782 10.335 1.00 78.06 90 LEU A O 1
ATOM 632 N N . TRP A 1 91 ? -16.529 -4.901 11.385 1.00 75.19 91 TRP A N 1
ATOM 633 C CA . TRP A 1 91 ? -15.113 -5.195 11.291 1.00 75.19 91 TRP A CA 1
ATOM 634 C C . TRP A 1 91 ? -14.681 -6.136 12.410 1.00 75.19 91 TRP A C 1
ATOM 636 O O . TRP A 1 91 ? -14.605 -5.755 13.575 1.00 75.19 91 TRP A O 1
ATOM 646 N N . VAL A 1 92 ? -14.321 -7.356 12.024 1.00 72.56 92 VAL A N 1
ATOM 647 C CA . VAL A 1 92 ? -13.671 -8.318 12.910 1.00 72.56 92 VAL A CA 1
ATOM 648 C C . VAL A 1 92 ? -12.163 -8.267 12.642 1.00 72.56 92 VAL A C 1
ATOM 650 O O . VAL A 1 92 ? -11.740 -8.520 11.507 1.00 72.56 92 VAL A O 1
ATOM 653 N N . PRO A 1 93 ? -11.322 -7.920 13.635 1.00 65.69 93 PRO A N 1
ATOM 654 C CA . PRO A 1 93 ? -9.884 -8.051 13.478 1.00 65.69 93 PRO A CA 1
ATOM 655 C C . PRO A 1 93 ? -9.536 -9.529 13.242 1.00 65.69 93 PRO A C 1
ATOM 657 O O . PRO A 1 93 ? -9.955 -10.378 14.029 1.00 65.69 93 PRO A O 1
ATOM 660 N N . PRO A 1 94 ? -8.759 -9.866 12.198 1.00 65.69 94 PRO A N 1
ATOM 661 C CA . PRO A 1 94 ? -8.182 -11.194 12.096 1.00 65.69 94 PRO A CA 1
ATOM 662 C C . PRO A 1 94 ? -7.268 -11.416 13.306 1.00 65.69 94 PRO A C 1
ATOM 664 O O . PRO A 1 94 ? -6.503 -10.523 13.679 1.00 65.69 94 PRO A O 1
ATOM 667 N N . ALA A 1 95 ? -7.379 -12.593 13.926 1.00 67.31 95 ALA A N 1
ATOM 668 C CA . ALA A 1 95 ? -6.643 -12.940 15.143 1.00 67.31 95 ALA A CA 1
ATOM 669 C C . ALA A 1 95 ? -5.121 -12.886 14.939 1.00 67.31 95 ALA A C 1
ATOM 671 O O . ALA A 1 95 ? -4.387 -12.516 15.853 1.00 67.31 95 ALA A O 1
ATOM 672 N N . GLU A 1 96 ? -4.658 -13.196 13.725 1.00 75.00 96 GLU A N 1
ATOM 673 C CA . GLU A 1 96 ? -3.250 -13.150 13.349 1.00 75.00 96 GLU A CA 1
ATOM 674 C C . GLU A 1 96 ? -3.031 -12.298 12.088 1.00 75.00 96 GLU A C 1
ATOM 676 O O . GLU A 1 96 ? -3.828 -12.363 11.143 1.00 75.00 96 GLU A O 1
ATOM 681 N N . PRO A 1 97 ? -1.950 -11.496 12.035 1.00 76.75 97 PRO A N 1
ATOM 682 C CA . PRO A 1 97 ? -1.541 -10.825 10.807 1.00 76.75 97 PRO A CA 1
ATOM 683 C C . PRO A 1 97 ? -1.244 -11.850 9.705 1.00 76.75 97 PRO A C 1
ATOM 685 O O . PRO A 1 97 ? -0.555 -12.835 9.962 1.00 76.75 97 PRO A O 1
ATOM 688 N N . PHE A 1 98 ? -1.684 -11.574 8.473 1.00 84.12 98 PHE A N 1
ATOM 689 C CA . PHE A 1 98 ? -1.425 -12.407 7.289 1.00 84.12 98 PHE A CA 1
ATOM 690 C C . PHE A 1 98 ? -2.064 -13.806 7.330 1.00 84.12 98 PHE A C 1
ATOM 692 O O . PHE A 1 98 ? -1.522 -14.742 6.745 1.00 84.12 98 PHE A O 1
ATOM 699 N N . ALA A 1 99 ? -3.229 -13.959 7.972 1.00 81.19 99 ALA A N 1
ATOM 700 C CA . ALA A 1 99 ? -3.955 -15.235 8.039 1.00 81.19 99 ALA A CA 1
ATOM 701 C C . ALA A 1 99 ? -4.229 -15.863 6.654 1.00 81.19 99 ALA A C 1
ATOM 703 O O . ALA A 1 99 ? -4.193 -17.080 6.500 1.00 81.19 99 ALA A O 1
ATOM 704 N N . GLU A 1 100 ? -4.455 -15.033 5.633 1.00 78.88 100 GLU A N 1
ATOM 705 C CA . GLU A 1 100 ? -4.696 -15.473 4.252 1.00 78.88 100 GLU A CA 1
ATOM 706 C C . GLU A 1 100 ? -3.397 -15.761 3.468 1.00 78.88 100 GLU A C 1
ATOM 708 O O . GLU A 1 100 ? -3.444 -16.317 2.372 1.00 78.88 100 GLU A O 1
ATOM 713 N N . ALA A 1 101 ? -2.228 -15.406 4.016 1.00 85.19 101 ALA A N 1
ATOM 714 C CA . ALA A 1 101 ? -0.928 -15.495 3.353 1.00 85.19 101 ALA A CA 1
ATOM 715 C C . ALA A 1 101 ? 0.153 -16.064 4.303 1.00 85.19 101 ALA A C 1
ATOM 717 O O . ALA A 1 101 ? 0.978 -15.310 4.836 1.00 85.19 101 ALA A O 1
ATOM 718 N N . PRO A 1 102 ? 0.212 -17.398 4.492 1.00 87.06 102 PRO A N 1
ATOM 719 C CA . PRO A 1 102 ? 1.108 -18.029 5.467 1.00 87.06 102 PRO A CA 1
ATOM 720 C C . PRO A 1 102 ? 2.598 -17.776 5.182 1.00 87.06 102 PRO A C 1
ATOM 722 O O . PRO A 1 102 ? 3.404 -17.688 6.108 1.00 87.06 102 PRO A O 1
ATOM 725 N N . GLU A 1 103 ? 2.979 -17.588 3.915 1.00 90.56 103 GLU A N 1
ATOM 726 C CA . GLU A 1 103 ? 4.350 -17.218 3.539 1.00 90.56 103 GLU A CA 1
ATOM 727 C C . GLU A 1 103 ? 4.747 -15.837 4.086 1.00 90.56 103 GLU A C 1
ATOM 729 O O . GLU A 1 103 ? 5.861 -15.660 4.587 1.00 90.56 103 GLU A O 1
ATOM 734 N N . LEU A 1 104 ? 3.827 -14.864 4.047 1.00 91.75 104 LEU A N 1
ATOM 735 C CA . LEU A 1 104 ? 4.048 -13.531 4.612 1.00 91.75 104 LEU A CA 1
ATOM 736 C C . LEU A 1 104 ? 4.074 -13.581 6.142 1.00 91.75 104 LEU A C 1
ATOM 738 O O . LEU A 1 104 ? 4.910 -12.914 6.752 1.00 91.75 104 LEU A O 1
ATOM 742 N N . ALA A 1 105 ? 3.236 -14.415 6.766 1.00 90.75 105 ALA A N 1
ATOM 743 C CA . ALA A 1 105 ? 3.275 -14.640 8.212 1.00 90.75 105 ALA A CA 1
ATOM 744 C C . ALA A 1 105 ? 4.647 -15.176 8.669 1.00 90.75 105 ALA A C 1
ATOM 746 O O . ALA A 1 105 ? 5.238 -14.667 9.630 1.00 90.75 105 ALA A O 1
ATOM 747 N N . ALA A 1 106 ? 5.207 -16.146 7.937 1.00 91.12 106 ALA A N 1
ATOM 748 C CA . ALA A 1 106 ? 6.537 -16.686 8.212 1.00 91.12 106 ALA A CA 1
ATOM 749 C C . ALA A 1 106 ? 7.629 -15.613 8.067 1.00 91.12 106 ALA A C 1
ATOM 751 O O . ALA A 1 106 ? 8.451 -15.446 8.973 1.00 91.12 106 ALA A O 1
ATOM 752 N N . GLN A 1 107 ? 7.606 -14.830 6.983 1.00 91.62 107 GLN A N 1
ATOM 753 C CA . GLN A 1 107 ? 8.548 -13.720 6.782 1.00 91.62 107 GLN A CA 1
ATOM 754 C C . GLN A 1 107 ? 8.440 -12.668 7.895 1.00 91.62 107 GLN A C 1
ATOM 756 O O . GLN A 1 107 ? 9.459 -12.219 8.428 1.00 91.62 107 GLN A O 1
ATOM 761 N N . TRP A 1 108 ? 7.220 -12.330 8.314 1.00 91.81 108 TRP A N 1
ATOM 762 C CA . TRP A 1 108 ? 6.970 -11.383 9.396 1.00 91.81 108 TRP A CA 1
ATOM 763 C C . TRP A 1 108 ? 7.552 -11.842 10.741 1.00 91.81 108 TRP A C 1
ATOM 765 O O . TRP A 1 108 ? 8.143 -11.044 11.475 1.00 91.81 108 TRP A O 1
ATOM 775 N N . SER A 1 109 ? 7.442 -13.137 11.053 1.00 90.19 109 SER A N 1
ATOM 776 C CA . SER A 1 109 ? 7.982 -13.717 12.293 1.00 90.19 109 SER A CA 1
ATOM 777 C C . SER A 1 109 ? 9.509 -13.580 12.413 1.00 90.19 109 SER A C 1
ATOM 779 O O . SER A 1 109 ? 10.045 -13.451 13.519 1.00 90.19 109 SER A O 1
ATOM 781 N N . VAL A 1 110 ? 10.207 -13.554 11.273 1.00 91.56 110 VAL A N 1
ATOM 782 C CA . VAL A 1 110 ? 11.651 -13.312 11.189 1.00 91.56 110 VAL A CA 1
ATOM 783 C C . VAL A 1 110 ? 11.940 -11.813 11.264 1.00 91.56 110 VAL A C 1
ATOM 785 O O . VAL A 1 110 ? 12.802 -11.393 12.035 1.00 91.56 110 VAL A O 1
ATOM 788 N N . LEU A 1 111 ? 11.192 -11.000 10.513 1.00 90.50 111 LEU A N 1
ATOM 789 C CA . LEU A 1 111 ? 11.394 -9.551 10.415 1.00 90.50 111 LEU A CA 1
ATOM 790 C C . LEU A 1 111 ? 11.165 -8.807 11.724 1.00 90.50 111 LEU A C 1
ATOM 792 O O . LEU A 1 111 ? 11.872 -7.845 11.987 1.00 90.50 111 LEU A O 1
ATOM 796 N N . ARG A 1 112 ? 10.259 -9.264 12.595 1.00 89.19 112 ARG A N 1
ATOM 797 C CA . ARG A 1 112 ? 10.050 -8.609 13.902 1.00 89.19 112 ARG A CA 1
ATOM 798 C C . ARG A 1 112 ? 11.281 -8.597 14.813 1.00 89.19 112 ARG A C 1
ATOM 800 O O . ARG A 1 112 ? 11.287 -7.871 15.800 1.00 89.19 112 ARG A O 1
ATOM 807 N N . LYS A 1 113 ? 12.281 -9.439 14.531 1.00 88.25 113 LYS A N 1
ATOM 808 C CA . LYS A 1 113 ? 13.548 -9.509 15.278 1.00 88.25 113 LYS A CA 1
ATOM 809 C C . LYS A 1 113 ? 14.631 -8.611 14.677 1.00 88.25 113 LYS A C 1
ATOM 811 O O . LYS A 1 113 ? 15.680 -8.436 15.287 1.00 88.25 113 LYS A O 1
ATOM 816 N N . ILE A 1 114 ? 14.405 -8.109 13.467 1.00 85.81 114 ILE A N 1
ATOM 817 C CA . ILE A 1 114 ? 15.346 -7.305 12.694 1.00 85.81 114 ILE A CA 1
ATOM 818 C C . ILE A 1 114 ? 14.994 -5.830 12.926 1.00 85.81 114 ILE A C 1
ATOM 820 O O . ILE A 1 114 ? 13.815 -5.502 13.089 1.00 85.81 114 ILE A O 1
ATOM 824 N N . PRO A 1 115 ? 15.988 -4.927 13.002 1.00 82.50 115 PRO A N 1
ATOM 825 C CA . PRO A 1 115 ? 15.702 -3.514 13.125 1.00 82.50 115 PRO A CA 1
ATOM 826 C C . PRO A 1 115 ? 14.919 -3.023 11.901 1.00 82.50 115 PRO A C 1
ATOM 828 O O . PRO A 1 115 ? 15.254 -3.367 10.767 1.00 82.50 115 PRO A O 1
ATOM 831 N N . PRO A 1 116 ? 13.925 -2.156 12.112 1.00 78.50 116 PRO A N 1
ATOM 832 C CA . PRO A 1 116 ? 13.052 -1.696 11.045 1.00 78.50 116 PRO A CA 1
ATOM 833 C C . PRO A 1 116 ? 13.753 -0.972 9.880 1.00 78.50 116 PRO A C 1
ATOM 835 O O . PRO A 1 116 ? 13.242 -0.936 8.763 1.00 78.50 116 PRO A O 1
ATOM 838 N N . SER A 1 117 ? 14.932 -0.399 10.130 1.00 78.38 117 SER A N 1
ATOM 839 C CA . SER A 1 117 ? 15.768 0.254 9.119 1.00 78.38 117 SER A CA 1
ATOM 840 C C . SER A 1 117 ? 16.399 -0.715 8.111 1.00 78.38 117 SER A C 1
ATOM 842 O O . SER A 1 117 ? 16.971 -0.265 7.118 1.00 78.38 117 SER A O 1
ATOM 844 N N . ASP A 1 118 ? 16.318 -2.025 8.346 1.00 86.06 118 ASP A N 1
ATOM 845 C CA . ASP A 1 118 ? 16.888 -3.035 7.462 1.00 86.06 118 ASP A CA 1
ATOM 846 C C . ASP A 1 118 ? 16.114 -3.116 6.125 1.00 86.06 118 ASP A C 1
ATOM 848 O O . ASP A 1 118 ? 14.879 -3.189 6.122 1.00 86.06 118 ASP A O 1
ATOM 852 N N . PRO A 1 119 ? 16.805 -3.172 4.967 1.00 86.56 119 PRO A N 1
ATOM 853 C CA . PRO A 1 119 ? 16.172 -3.256 3.645 1.00 86.56 119 PRO A CA 1
ATOM 854 C C . PRO A 1 119 ? 15.296 -4.505 3.444 1.00 86.56 119 PRO A C 1
ATOM 856 O O . PRO A 1 119 ? 14.506 -4.572 2.497 1.00 86.56 119 PRO A O 1
ATOM 859 N N . ARG A 1 120 ? 15.392 -5.520 4.310 1.00 89.06 120 ARG A N 1
ATOM 860 C CA . ARG A 1 120 ? 14.476 -6.670 4.301 1.00 89.06 120 ARG A CA 1
ATOM 861 C C . ARG A 1 120 ? 13.031 -6.263 4.596 1.00 89.06 120 ARG A C 1
ATOM 863 O O . ARG A 1 120 ? 12.124 -6.900 4.059 1.00 89.06 120 ARG A O 1
ATOM 870 N N . HIS A 1 121 ? 12.807 -5.195 5.367 1.00 88.88 121 HIS A N 1
ATOM 871 C CA . HIS A 1 121 ? 11.466 -4.649 5.583 1.00 88.88 121 HIS A CA 1
ATOM 872 C C . HIS A 1 121 ? 10.862 -4.092 4.286 1.00 88.88 121 HIS A C 1
ATOM 874 O O . HIS A 1 121 ? 9.672 -4.288 4.046 1.00 88.88 121 HIS A O 1
ATOM 880 N N . ASP A 1 122 ? 11.669 -3.491 3.405 1.00 87.19 122 ASP A N 1
ATOM 881 C CA . ASP A 1 122 ? 11.196 -2.998 2.103 1.00 87.19 122 ASP A CA 1
ATOM 882 C C . ASP A 1 122 ? 10.771 -4.135 1.180 1.00 87.19 122 ASP A C 1
ATOM 884 O O . ASP A 1 122 ? 9.681 -4.101 0.609 1.00 87.19 122 ASP A O 1
ATOM 888 N N . ARG A 1 123 ? 11.599 -5.182 1.084 1.00 90.00 123 ARG A N 1
ATOM 889 C CA . ARG A 1 123 ? 11.278 -6.375 0.281 1.00 90.00 123 ARG A CA 1
ATOM 890 C C . ARG A 1 123 ? 9.995 -7.048 0.762 1.00 90.00 123 ARG A C 1
ATOM 892 O O . ARG A 1 123 ? 9.197 -7.517 -0.045 1.00 90.00 123 ARG A O 1
ATOM 899 N N . PHE A 1 124 ? 9.781 -7.070 2.074 1.00 92.38 124 PHE A N 1
ATOM 900 C CA . PHE A 1 124 ? 8.557 -7.593 2.665 1.00 92.38 124 PHE A CA 1
ATOM 901 C C . PHE A 1 124 ? 7.333 -6.736 2.356 1.00 92.38 124 PHE A C 1
ATOM 903 O O . PHE A 1 124 ? 6.286 -7.272 2.003 1.00 92.38 124 PHE A O 1
ATOM 910 N N . LEU A 1 125 ? 7.453 -5.411 2.455 1.00 90.06 125 LEU A N 1
ATOM 911 C CA . LEU A 1 125 ? 6.364 -4.502 2.103 1.00 90.06 125 LEU A CA 1
ATOM 912 C C . LEU A 1 125 ? 5.997 -4.609 0.618 1.00 90.06 125 LEU A C 1
ATOM 914 O O . LEU A 1 125 ? 4.814 -4.568 0.284 1.00 90.06 125 LEU A O 1
ATOM 918 N N . GLU A 1 126 ? 6.977 -4.817 -0.262 1.00 88.19 126 GLU A N 1
ATOM 919 C CA . GLU A 1 126 ? 6.734 -5.095 -1.679 1.00 88.19 126 GLU A CA 1
ATOM 920 C C . GLU A 1 126 ? 5.991 -6.428 -1.883 1.00 88.19 126 GLU A C 1
ATOM 922 O O . GLU A 1 126 ? 5.029 -6.488 -2.652 1.00 88.19 126 GLU A O 1
ATOM 927 N N . ALA A 1 127 ? 6.375 -7.485 -1.160 1.00 89.31 127 ALA A N 1
ATOM 928 C CA . ALA A 1 127 ? 5.660 -8.762 -1.186 1.00 89.31 127 ALA A CA 1
ATOM 929 C C . ALA A 1 127 ? 4.215 -8.618 -0.670 1.00 89.31 127 ALA A C 1
ATOM 931 O O . ALA A 1 127 ? 3.280 -9.108 -1.305 1.00 89.31 127 ALA A O 1
ATOM 932 N N . CYS A 1 128 ? 4.013 -7.865 0.417 1.00 90.00 128 CYS A N 1
ATOM 933 C CA . CYS A 1 128 ? 2.686 -7.538 0.945 1.00 90.00 128 CYS A CA 1
ATOM 934 C C . CYS A 1 128 ? 1.854 -6.741 -0.063 1.00 90.00 128 CYS A C 1
ATOM 936 O O . CYS A 1 128 ? 0.653 -6.969 -0.182 1.00 90.00 128 CYS A O 1
ATOM 938 N N . PHE A 1 129 ? 2.477 -5.819 -0.799 1.00 86.69 129 PHE A N 1
ATOM 939 C CA . PHE A 1 129 ? 1.806 -5.063 -1.850 1.00 86.69 129 PHE A CA 1
ATOM 940 C C . PHE A 1 129 ? 1.324 -5.967 -2.983 1.00 86.69 129 PHE A C 1
ATOM 942 O O . PHE A 1 129 ? 0.145 -5.919 -3.330 1.00 86.69 129 PHE A O 1
ATOM 949 N N . ARG A 1 130 ? 2.193 -6.843 -3.501 1.00 86.50 130 ARG A N 1
ATOM 950 C CA . ARG A 1 130 ? 1.831 -7.800 -4.561 1.00 86.50 130 ARG A CA 1
ATOM 951 C C . ARG A 1 130 ? 0.723 -8.765 -4.132 1.00 86.50 130 ARG A C 1
ATOM 953 O O . ARG A 1 130 ? -0.096 -9.144 -4.960 1.00 86.50 130 ARG A O 1
ATOM 960 N N . ALA A 1 131 ? 0.687 -9.129 -2.852 1.00 85.88 131 ALA A N 1
ATOM 961 C CA . ALA A 1 131 ? -0.336 -10.000 -2.278 1.00 85.88 131 ALA A CA 1
ATOM 962 C C . ALA A 1 131 ? -1.629 -9.268 -1.865 1.00 85.88 131 ALA A C 1
ATOM 964 O O . ALA A 1 131 ? -2.557 -9.909 -1.386 1.00 85.88 131 ALA A O 1
ATOM 965 N N . GLY A 1 132 ? -1.703 -7.935 -1.982 1.00 85.12 132 GLY A N 1
ATOM 966 C CA . GLY A 1 132 ? -2.847 -7.154 -1.490 1.00 85.12 132 GLY A CA 1
ATOM 967 C C . GLY A 1 132 ? -2.966 -7.088 0.043 1.00 85.12 132 GLY A C 1
ATOM 968 O O . GLY A 1 132 ? -3.943 -6.553 0.562 1.00 85.12 132 GLY A O 1
ATOM 969 N N . ALA A 1 133 ? -1.956 -7.554 0.781 1.00 87.50 133 ALA A N 1
ATOM 970 C CA . ALA A 1 133 ? -1.937 -7.676 2.240 1.00 87.50 133 ALA A CA 1
ATOM 971 C C . ALA A 1 133 ? -1.326 -6.451 2.959 1.00 87.50 133 ALA A C 1
ATOM 973 O O . ALA A 1 133 ? -0.847 -6.542 4.091 1.00 87.50 133 ALA A O 1
ATOM 974 N N . LEU A 1 134 ? -1.320 -5.266 2.332 1.00 84.88 134 LEU A N 1
ATOM 975 C CA . LEU A 1 134 ? -0.749 -4.056 2.950 1.00 84.88 134 LEU A CA 1
ATOM 976 C C . LEU A 1 134 ? -1.473 -3.635 4.231 1.00 84.88 134 LEU A C 1
ATOM 978 O O . LEU A 1 134 ? -0.831 -3.143 5.155 1.00 84.88 134 LEU A O 1
ATOM 982 N N . SER A 1 135 ? -2.793 -3.822 4.313 1.00 80.19 135 SER A N 1
ATOM 983 C CA . SER A 1 135 ? -3.542 -3.524 5.540 1.00 80.19 135 SER A CA 1
ATOM 984 C C . SER A 1 135 ? -3.111 -4.420 6.707 1.00 80.19 135 SER A C 1
ATOM 986 O O . SER A 1 135 ? -3.057 -3.950 7.843 1.00 80.19 135 SER A O 1
ATOM 988 N N . ASP A 1 136 ? -2.738 -5.674 6.438 1.00 84.94 136 ASP A N 1
ATOM 989 C CA . ASP A 1 136 ? -2.169 -6.574 7.448 1.00 84.94 136 ASP A CA 1
ATOM 990 C C . ASP A 1 136 ? -0.787 -6.109 7.878 1.00 84.94 136 ASP A C 1
ATOM 992 O O . ASP A 1 136 ? -0.517 -6.043 9.076 1.00 84.94 136 ASP A O 1
ATOM 996 N N . ALA A 1 137 ? 0.042 -5.676 6.925 1.00 87.25 137 ALA A N 1
ATOM 997 C CA . ALA A 1 137 ? 1.337 -5.084 7.230 1.00 87.25 137 ALA A CA 1
ATOM 998 C C . ALA A 1 137 ? 1.199 -3.855 8.140 1.00 87.25 137 ALA A C 1
ATOM 1000 O O . ALA A 1 137 ? 1.873 -3.796 9.163 1.00 87.25 137 ALA A O 1
ATOM 1001 N N . VAL A 1 138 ? 0.284 -2.917 7.854 1.00 82.19 138 VAL A N 1
ATOM 1002 C CA . VAL A 1 138 ? 0.037 -1.750 8.731 1.00 82.19 138 VAL A CA 1
ATOM 1003 C C . VAL A 1 138 ? -0.260 -2.185 10.161 1.00 82.19 138 VAL A C 1
ATOM 1005 O O . VAL A 1 138 ? 0.339 -1.659 11.100 1.00 82.19 138 VAL A O 1
ATOM 1008 N N . ARG A 1 139 ? -1.175 -3.143 10.336 1.00 79.94 139 ARG A N 1
ATOM 1009 C CA . ARG A 1 139 ? -1.540 -3.659 11.662 1.00 79.94 139 ARG A CA 1
ATOM 1010 C C . ARG A 1 139 ? -0.339 -4.298 12.351 1.00 79.94 139 ARG A C 1
ATOM 1012 O O . ARG A 1 139 ? -0.070 -3.996 13.508 1.00 79.94 139 ARG A O 1
ATOM 1019 N N . ALA A 1 140 ? 0.417 -5.108 11.622 1.00 85.69 140 ALA A N 1
ATOM 1020 C CA . ALA A 1 140 ? 1.590 -5.791 12.134 1.00 85.69 140 ALA A CA 1
ATOM 1021 C C . ALA A 1 140 ? 2.676 -4.799 12.595 1.00 85.69 140 ALA A C 1
ATOM 1023 O O . ALA A 1 140 ? 3.146 -4.889 13.729 1.00 85.69 140 ALA A O 1
ATOM 1024 N N . TYR A 1 141 ? 3.011 -3.794 11.782 1.00 84.44 141 TYR A N 1
ATOM 1025 C CA . TYR A 1 141 ? 4.002 -2.772 12.136 1.00 84.44 141 TYR A CA 1
ATOM 1026 C C . TYR A 1 141 ? 3.572 -1.904 13.323 1.00 84.44 141 TYR A C 1
ATOM 1028 O O . TYR A 1 141 ? 4.416 -1.564 14.144 1.00 84.44 141 TYR A O 1
ATOM 1036 N N . LYS A 1 142 ? 2.273 -1.612 13.482 1.00 77.81 142 LYS A N 1
ATOM 1037 C CA . LYS A 1 142 ? 1.761 -0.897 14.667 1.00 77.81 142 LYS A CA 1
ATOM 1038 C C . LYS A 1 142 ? 2.010 -1.648 15.978 1.00 77.81 142 LYS A C 1
ATOM 1040 O O . LYS A 1 142 ? 2.132 -1.013 17.016 1.00 77.81 142 LYS A O 1
ATOM 1045 N N . THR A 1 143 ? 2.094 -2.979 15.937 1.00 79.69 143 THR A N 1
ATOM 1046 C CA . THR A 1 143 ? 2.388 -3.791 17.132 1.00 79.69 143 THR A CA 1
ATOM 1047 C C . THR A 1 143 ? 3.874 -3.855 17.481 1.00 79.69 143 THR A C 1
ATOM 1049 O O . THR A 1 143 ? 4.222 -4.387 18.534 1.00 79.69 143 THR A O 1
ATOM 1052 N N . LEU A 1 144 ? 4.771 -3.341 16.627 1.00 78.69 144 LEU A N 1
ATOM 1053 C CA . LEU A 1 144 ? 6.194 -3.346 16.944 1.00 78.69 144 LEU A CA 1
ATOM 1054 C C . LEU A 1 144 ? 6.495 -2.334 18.061 1.00 78.69 144 LEU A C 1
ATOM 1056 O O . LEU A 1 144 ? 6.102 -1.170 17.958 1.00 78.69 144 LEU A O 1
ATOM 1060 N N . PRO A 1 145 ? 7.257 -2.732 19.096 1.00 67.50 145 PRO A N 1
ATOM 1061 C CA . PRO A 1 145 ? 7.581 -1.852 20.216 1.00 67.50 145 PRO A CA 1
ATOM 1062 C C . PRO A 1 145 ? 8.342 -0.598 19.771 1.00 67.50 145 PRO A C 1
ATOM 1064 O O . PRO A 1 145 ? 8.107 0.467 20.324 1.00 67.50 145 PRO A O 1
ATOM 1067 N N . ALA A 1 146 ? 9.146 -0.694 18.703 1.00 63.59 146 ALA A N 1
ATOM 1068 C CA . ALA A 1 146 ? 9.850 0.436 18.090 1.00 63.59 146 ALA A CA 1
ATOM 1069 C C . ALA A 1 146 ? 8.922 1.560 17.581 1.00 63.59 146 ALA A C 1
ATOM 1071 O O . ALA A 1 146 ? 9.381 2.677 17.375 1.00 63.59 146 ALA A O 1
ATOM 1072 N N . CYS A 1 147 ? 7.634 1.274 17.369 1.00 55.78 147 CYS A N 1
ATOM 1073 C CA . CYS A 1 147 ? 6.624 2.248 16.946 1.00 55.78 147 CYS A CA 1
ATOM 1074 C C . CYS A 1 147 ? 5.731 2.709 18.100 1.00 55.78 147 CYS A C 1
ATOM 1076 O O . CYS A 1 147 ? 5.175 3.800 18.039 1.00 55.78 147 CYS A O 1
ATOM 1078 N N . ALA A 1 148 ? 5.571 1.869 19.127 1.00 52.06 148 ALA A N 1
ATOM 1079 C CA . ALA A 1 148 ? 4.780 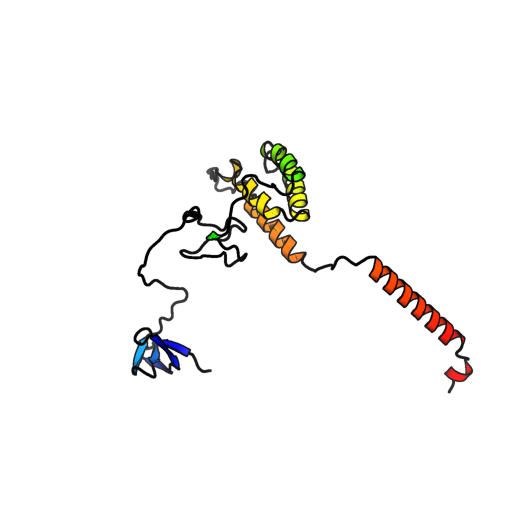2.173 20.317 1.00 52.06 148 ALA A CA 1
ATOM 1080 C C . ALA A 1 148 ? 5.521 3.137 21.250 1.00 52.06 148 ALA A C 1
ATOM 1082 O O . ALA A 1 148 ? 4.916 4.028 21.842 1.00 52.06 148 ALA A O 1
ATOM 1083 N N . THR A 1 149 ? 6.845 3.008 21.336 1.00 48.06 149 THR A N 1
ATOM 1084 C CA . THR A 1 149 ? 7.692 4.043 21.916 1.00 48.06 149 THR A CA 1
ATOM 1085 C C . THR A 1 149 ? 7.885 5.136 20.875 1.00 48.06 149 THR A C 1
ATOM 1087 O O . THR A 1 149 ? 8.926 5.201 20.223 1.00 48.06 149 THR A O 1
ATOM 1090 N N . GLY A 1 150 ? 6.906 6.030 20.739 1.00 48.06 150 GLY A N 1
ATOM 1091 C CA . GLY A 1 150 ? 7.145 7.398 20.266 1.00 48.06 150 GLY A CA 1
ATOM 1092 C C . GLY A 1 150 ? 8.023 8.149 21.270 1.00 48.06 150 GLY A C 1
ATOM 1093 O O . GLY A 1 150 ? 7.653 9.213 21.745 1.00 48.06 150 GLY A O 1
ATOM 1094 N N . LEU A 1 151 ? 9.132 7.531 21.692 1.00 43.69 151 LEU A N 1
ATOM 1095 C CA . LEU A 1 151 ? 10.101 8.150 22.560 1.00 43.69 151 LEU A CA 1
ATOM 1096 C C . LEU A 1 151 ? 10.802 9.156 21.666 1.00 43.69 151 LEU A C 1
ATOM 1098 O O . LEU A 1 151 ? 11.682 8.808 20.873 1.00 43.69 151 LEU A O 1
ATOM 1102 N N . ASP A 1 152 ? 10.330 10.389 21.777 1.00 43.62 152 ASP A N 1
ATOM 1103 C CA . ASP A 1 152 ? 11.091 11.585 21.502 1.00 43.62 152 ASP A CA 1
ATOM 1104 C C . ASP A 1 152 ? 12.450 11.383 22.171 1.00 43.62 152 ASP A C 1
ATOM 1106 O O . ASP A 1 152 ? 12.646 11.613 23.365 1.00 43.62 152 ASP A O 1
ATOM 1110 N N . THR A 1 153 ? 13.401 10.855 21.401 1.00 45.16 153 THR A N 1
ATOM 1111 C CA . THR A 1 153 ? 14.815 11.044 21.696 1.00 45.16 153 THR A CA 1
ATOM 1112 C C . THR A 1 153 ? 14.900 12.557 21.833 1.00 45.16 153 THR A C 1
ATOM 1114 O O . THR A 1 153 ? 14.539 13.239 20.873 1.00 45.16 153 THR A O 1
ATOM 1117 N N . GLY A 1 154 ? 15.210 13.075 23.028 1.00 45.62 154 GLY A N 1
ATOM 1118 C CA . GLY A 1 154 ? 15.058 14.485 23.439 1.00 45.62 154 GLY A CA 1
ATOM 1119 C C . GLY A 1 154 ? 15.811 15.527 22.595 1.00 45.62 154 GLY A C 1
ATOM 1120 O O . GLY A 1 154 ? 15.963 16.670 23.003 1.00 45.62 154 GLY A O 1
ATOM 1121 N N . ASP A 1 155 ? 16.245 15.130 21.407 1.00 49.84 155 ASP A N 1
ATOM 1122 C CA . ASP A 1 155 ? 16.963 15.852 20.378 1.00 49.84 155 ASP A CA 1
ATOM 1123 C C . ASP A 1 155 ? 16.020 16.421 19.296 1.00 49.84 155 ASP A C 1
ATOM 1125 O O . ASP A 1 155 ? 16.489 16.970 18.299 1.00 49.84 155 ASP A O 1
ATOM 1129 N N . GLY A 1 156 ? 14.693 16.252 19.425 1.00 51.19 156 GLY A N 1
ATOM 1130 C CA . GLY A 1 156 ? 13.711 16.745 18.444 1.00 51.19 156 GLY A CA 1
ATOM 1131 C C . GLY A 1 156 ? 13.864 16.126 17.047 1.00 51.19 156 GLY A C 1
ATOM 1132 O O . GLY A 1 156 ? 13.341 16.652 16.063 1.00 51.19 156 GLY A O 1
ATOM 1133 N N . LYS A 1 157 ? 14.609 15.021 16.939 1.00 46.44 157 LYS A N 1
ATOM 1134 C CA . LYS A 1 157 ? 14.873 14.334 15.680 1.00 46.44 157 LYS A CA 1
ATOM 1135 C C . LYS A 1 157 ? 13.861 13.197 15.542 1.00 46.44 157 LYS A C 1
ATOM 1137 O O . LYS A 1 157 ? 13.861 12.308 16.394 1.00 46.44 157 LYS A O 1
ATOM 1142 N N . PRO A 1 158 ? 13.000 13.199 14.506 1.00 52.50 158 PRO A N 1
ATOM 1143 C CA . PRO A 1 158 ? 12.071 12.098 14.302 1.00 52.50 158 PRO A CA 1
ATOM 1144 C C . PRO A 1 158 ? 12.871 10.801 14.197 1.00 52.50 158 PRO A C 1
ATOM 1146 O O . PRO A 1 158 ? 13.937 10.782 13.568 1.00 52.50 158 PRO A O 1
ATOM 1149 N N . ALA A 1 159 ? 12.373 9.733 14.828 1.00 55.81 159 ALA A N 1
ATOM 1150 C CA . ALA A 1 159 ? 12.931 8.398 14.673 1.00 55.81 159 ALA A CA 1
ATOM 1151 C C . ALA A 1 159 ? 13.208 8.168 13.181 1.00 55.81 159 ALA A C 1
ATOM 1153 O O . ALA A 1 159 ? 12.326 8.372 12.347 1.00 55.81 159 ALA A O 1
ATOM 1154 N N . ALA A 1 160 ? 14.449 7.806 12.839 1.00 58.00 160 ALA A N 1
ATOM 1155 C CA . ALA A 1 160 ? 14.942 7.790 11.456 1.00 58.00 160 ALA A CA 1
ATOM 1156 C C . ALA A 1 160 ? 14.134 6.874 10.513 1.00 58.00 160 ALA A C 1
ATOM 1158 O O . ALA A 1 160 ? 14.354 6.863 9.303 1.00 58.00 160 ALA A O 1
ATOM 1159 N N . TRP A 1 161 ? 13.202 6.100 11.062 1.00 63.47 161 TRP A N 1
ATOM 1160 C CA . TRP A 1 161 ? 12.305 5.250 10.319 1.00 63.47 161 TRP A CA 1
ATOM 1161 C C . TRP A 1 161 ? 10.898 5.282 10.937 1.00 63.47 161 TRP A C 1
ATOM 1163 O O . TRP A 1 161 ? 10.686 4.771 12.034 1.00 63.47 161 TRP A O 1
ATOM 1173 N N . ASP A 1 162 ? 9.939 5.878 10.218 1.00 71.81 162 ASP A N 1
ATOM 1174 C CA . ASP A 1 162 ? 8.503 5.800 10.519 1.00 71.81 162 ASP A CA 1
ATOM 1175 C C . ASP A 1 162 ? 7.841 4.784 9.561 1.00 71.81 162 ASP A C 1
ATOM 1177 O O . ASP A 1 162 ? 7.677 5.073 8.365 1.00 71.81 162 ASP A O 1
ATOM 1181 N N . PRO A 1 163 ? 7.432 3.593 10.041 1.00 66.44 163 PRO A N 1
ATOM 1182 C CA . PRO A 1 163 ? 6.750 2.612 9.202 1.00 66.44 163 PRO A CA 1
ATOM 1183 C C . PRO A 1 163 ? 5.411 3.122 8.693 1.00 66.44 163 PRO A C 1
ATOM 1185 O O . PRO A 1 163 ? 5.005 2.760 7.589 1.00 66.44 163 PRO A O 1
ATOM 1188 N N . ALA A 1 164 ? 4.707 3.957 9.460 1.00 68.00 164 ALA A N 1
ATOM 1189 C CA . ALA A 1 164 ? 3.427 4.499 9.033 1.00 68.00 164 ALA A CA 1
ATOM 1190 C C . ALA A 1 164 ? 3.618 5.483 7.872 1.00 68.00 164 ALA A C 1
ATOM 1192 O O . ALA A 1 164 ? 2.819 5.476 6.933 1.00 68.00 164 ALA A O 1
ATOM 1193 N N . ALA A 1 165 ? 4.669 6.308 7.888 1.00 73.00 165 ALA A N 1
ATOM 1194 C CA . ALA A 1 165 ? 5.049 7.126 6.733 1.00 73.00 165 ALA A CA 1
ATOM 1195 C C . ALA A 1 165 ? 5.418 6.258 5.524 1.00 73.00 165 ALA A C 1
ATOM 1197 O O . ALA A 1 165 ? 4.940 6.515 4.419 1.00 73.00 165 ALA A O 1
ATOM 1198 N N . ARG A 1 166 ? 6.199 5.192 5.727 1.00 73.50 166 ARG A N 1
ATOM 1199 C CA . ARG A 1 166 ? 6.662 4.325 4.633 1.00 73.50 166 ARG A CA 1
ATOM 1200 C C . ARG A 1 166 ? 5.524 3.542 3.982 1.00 73.50 166 ARG A C 1
ATOM 1202 O O . ARG A 1 166 ? 5.431 3.486 2.758 1.00 73.50 166 ARG A O 1
ATOM 1209 N N . ILE A 1 167 ? 4.592 3.015 4.774 1.00 74.94 167 ILE A N 1
ATOM 1210 C CA . ILE A 1 167 ? 3.405 2.344 4.233 1.00 74.94 167 ILE A CA 1
ATOM 1211 C C . ILE A 1 167 ? 2.477 3.348 3.539 1.00 74.94 167 ILE A C 1
ATOM 1213 O O . ILE A 1 167 ? 1.957 3.040 2.466 1.00 74.94 167 ILE A O 1
ATOM 1217 N N . ARG A 1 168 ? 2.316 4.567 4.078 1.00 76.19 168 ARG A N 1
ATOM 1218 C CA . ARG A 1 168 ? 1.587 5.648 3.390 1.00 76.19 168 ARG A CA 1
ATOM 1219 C C . ARG A 1 168 ? 2.219 5.980 2.039 1.00 76.19 168 ARG A C 1
ATOM 1221 O O . ARG A 1 168 ? 1.494 6.110 1.059 1.00 76.19 168 ARG A O 1
ATOM 1228 N N . GLN A 1 169 ? 3.546 6.052 1.959 1.00 79.44 169 GLN A N 1
ATOM 1229 C CA . GLN A 1 169 ? 4.260 6.274 0.702 1.00 79.44 169 GLN A CA 1
ATOM 1230 C C . GLN A 1 169 ? 3.997 5.147 -0.308 1.00 79.44 169 GLN A C 1
ATOM 1232 O O . GLN A 1 169 ? 3.667 5.432 -1.457 1.00 79.44 169 GLN A O 1
ATOM 1237 N N . ILE A 1 170 ? 4.069 3.880 0.111 1.00 75.50 170 ILE A N 1
ATOM 1238 C CA . ILE A 1 170 ? 3.784 2.730 -0.767 1.00 75.50 170 ILE A CA 1
ATOM 1239 C C . ILE A 1 170 ? 2.320 2.735 -1.230 1.00 75.50 170 ILE A C 1
ATOM 1241 O O . ILE A 1 170 ? 2.051 2.474 -2.399 1.00 75.50 170 ILE A O 1
ATOM 1245 N N . GLN A 1 171 ? 1.374 3.088 -0.356 1.00 74.69 171 GLN A N 1
ATOM 1246 C CA . GLN A 1 171 ? -0.038 3.236 -0.725 1.00 74.69 171 GLN A CA 1
ATOM 1247 C C . GLN A 1 171 ? -0.281 4.387 -1.711 1.00 74.69 171 GLN A C 1
ATOM 1249 O O . GLN A 1 171 ? -1.117 4.268 -2.600 1.00 74.69 171 GLN A O 1
ATOM 1254 N N . LEU A 1 172 ? 0.436 5.504 -1.581 1.00 77.94 172 LEU A N 1
ATOM 1255 C CA . LEU A 1 172 ? 0.343 6.610 -2.540 1.00 77.94 172 LEU A CA 1
ATOM 1256 C C . LEU A 1 172 ? 0.935 6.221 -3.900 1.00 77.94 172 LEU A C 1
ATOM 1258 O O . LEU A 1 172 ? 0.348 6.514 -4.941 1.00 77.94 172 LEU A O 1
ATOM 1262 N N . LEU A 1 173 ? 2.070 5.517 -3.901 1.00 69.56 173 LEU A N 1
ATOM 1263 C CA . LEU A 1 173 ? 2.682 5.002 -5.125 1.00 69.56 173 LEU A CA 1
ATOM 1264 C C . LEU A 1 173 ? 1.787 3.965 -5.809 1.00 69.56 173 LEU A C 1
ATOM 1266 O O . LEU A 1 173 ? 1.666 3.984 -7.032 1.00 69.56 173 LEU A O 1
ATOM 1270 N N . SER A 1 174 ? 1.107 3.109 -5.046 1.00 65.69 174 SER A N 1
ATOM 1271 C CA . SER A 1 174 ? 0.174 2.145 -5.624 1.00 65.69 174 SER A CA 1
ATOM 1272 C C . SER A 1 174 ? -1.068 2.800 -6.217 1.00 65.69 174 SER A C 1
ATOM 1274 O O . SER A 1 174 ? -1.534 2.359 -7.263 1.00 65.69 174 SER A O 1
ATOM 1276 N N . GLN A 1 175 ? -1.561 3.892 -5.623 1.00 68.81 175 GLN A N 1
ATOM 1277 C CA . GLN A 1 175 ? -2.645 4.691 -6.204 1.00 68.81 175 GLN A CA 1
ATOM 1278 C C . GLN A 1 175 ? -2.267 5.286 -7.567 1.00 68.81 175 GLN A C 1
ATOM 1280 O O . GLN A 1 175 ? -3.106 5.312 -8.463 1.00 68.81 175 GLN A O 1
ATOM 1285 N N . MET A 1 176 ? -1.006 5.681 -7.767 1.00 63.06 176 MET A N 1
ATOM 1286 C CA . MET A 1 176 ? -0.510 6.116 -9.082 1.00 63.06 176 MET A CA 1
ATOM 1287 C C . MET A 1 176 ? -0.294 4.956 -10.068 1.00 63.06 176 MET A C 1
ATOM 1289 O O . MET A 1 176 ? -0.304 5.168 -11.278 1.00 63.06 176 MET A O 1
ATOM 1293 N N . GLN A 1 177 ? -0.133 3.724 -9.576 1.00 55.97 177 GLN A N 1
ATOM 1294 C CA . GLN A 1 177 ? 0.006 2.523 -10.407 1.00 55.97 177 GLN A CA 1
ATOM 1295 C C . GLN A 1 177 ? -1.333 1.925 -10.861 1.00 55.97 177 GLN A C 1
ATOM 1297 O O . GLN A 1 177 ? -1.328 1.027 -11.699 1.00 55.97 177 GLN A O 1
A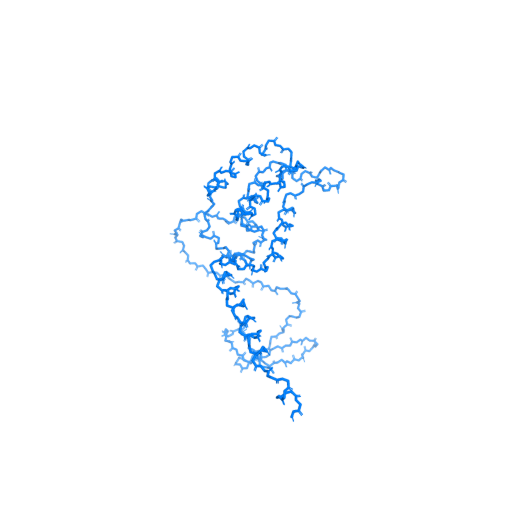TOM 1302 N N . PHE A 1 178 ? -2.480 2.453 -10.416 1.00 48.44 178 PHE A N 1
ATOM 1303 C CA . PHE A 1 178 ? -3.787 2.141 -11.007 1.00 48.44 178 PHE A CA 1
ATOM 1304 C C . PHE A 1 178 ? -3.979 2.847 -12.364 1.00 48.44 178 PHE A C 1
ATOM 1306 O O . PHE A 1 178 ? -4.985 3.503 -12.617 1.00 48.44 178 PHE A O 1
ATOM 1313 N N . THR A 1 179 ? -3.042 2.661 -13.293 1.00 43.03 179 THR A N 1
ATOM 1314 C CA . THR A 1 179 ? -3.471 2.439 -14.673 1.00 43.03 179 THR A CA 1
ATOM 1315 C C . THR A 1 179 ? -3.830 0.961 -14.726 1.00 43.03 179 THR A C 1
ATOM 1317 O O . THR A 1 179 ? -2.940 0.127 -14.555 1.00 43.03 179 THR A O 1
ATOM 1320 N N . PRO A 1 180 ? -5.113 0.586 -14.870 1.00 45.09 180 PRO A N 1
ATOM 1321 C CA . PRO A 1 180 ? -5.465 -0.808 -15.055 1.00 45.09 180 PRO A CA 1
ATOM 1322 C C . PRO A 1 180 ? -4.815 -1.264 -16.361 1.00 45.09 180 PRO A C 1
ATOM 1324 O O . PRO A 1 180 ? -5.376 -1.115 -17.445 1.00 45.09 180 PRO A O 1
ATOM 1327 N N . THR A 1 181 ? -3.619 -1.840 -16.271 1.00 53.22 181 THR A N 1
ATOM 1328 C CA . THR A 1 181 ? -3.157 -2.798 -17.262 1.00 53.22 181 THR A CA 1
ATOM 1329 C C . THR A 1 181 ? -4.044 -4.009 -17.043 1.00 53.22 181 THR A C 1
ATOM 1331 O O . THR A 1 181 ? -3.735 -4.925 -16.289 1.00 53.22 181 THR A O 1
ATOM 1334 N N . ASN A 1 182 ? -5.245 -3.933 -17.619 1.00 57.94 182 ASN A N 1
ATOM 1335 C CA . ASN A 1 182 ? -6.147 -5.061 -17.752 1.00 57.94 182 ASN A CA 1
ATOM 1336 C C . ASN A 1 182 ? -5.262 -6.237 -18.182 1.00 57.94 182 ASN A C 1
ATOM 1338 O O . ASN A 1 182 ? -4.558 -6.064 -19.187 1.00 57.94 182 ASN A O 1
ATOM 1342 N N . PRO A 1 183 ? -5.157 -7.329 -17.392 1.00 58.06 183 PRO A N 1
ATOM 1343 C CA . PRO A 1 183 ? -4.218 -8.397 -17.688 1.00 58.06 183 PRO A CA 1
ATOM 1344 C C . PRO A 1 183 ? -4.492 -8.810 -19.120 1.00 58.06 183 PRO A C 1
ATOM 1346 O O . PRO A 1 183 ? -5.588 -9.272 -19.435 1.00 58.06 183 PRO A O 1
ATOM 1349 N N . VAL A 1 184 ? -3.541 -8.514 -20.009 1.00 61.84 184 VAL A N 1
ATOM 1350 C CA . VAL A 1 184 ? -3.734 -8.725 -21.435 1.00 61.84 184 VAL A CA 1
ATOM 1351 C C . VAL A 1 184 ? -3.952 -10.216 -21.591 1.00 61.84 184 VAL A C 1
ATOM 1353 O O . VAL A 1 184 ? -3.026 -11.012 -21.423 1.00 61.84 184 VAL A O 1
ATOM 1356 N N . ASP A 1 185 ? -5.205 -10.585 -21.833 1.00 74.25 185 ASP A N 1
ATOM 1357 C CA . ASP A 1 185 ? -5.609 -11.956 -22.051 1.00 74.25 185 ASP A CA 1
ATOM 1358 C C . ASP A 1 185 ? -4.787 -12.455 -23.239 1.00 74.25 185 ASP A C 1
ATOM 1360 O O . ASP A 1 185 ? -4.968 -12.020 -24.382 1.00 74.25 185 ASP A O 1
ATOM 1364 N N . ARG A 1 186 ? -3.790 -13.299 -22.945 1.00 77.06 186 ARG A N 1
ATOM 1365 C CA . ARG A 1 186 ? -2.775 -13.729 -23.917 1.00 77.06 186 ARG A CA 1
ATOM 1366 C C . ARG A 1 186 ? -3.422 -14.385 -25.136 1.00 77.06 186 ARG A C 1
ATOM 1368 O O . ARG A 1 186 ? -2.824 -14.378 -26.210 1.00 77.06 186 ARG A O 1
ATOM 1375 N N . SER A 1 187 ? -4.633 -14.924 -24.978 1.00 80.06 187 SER A N 1
ATOM 1376 C CA . SER A 1 187 ? -5.434 -15.462 -26.075 1.00 80.06 187 SER A CA 1
ATOM 1377 C C . SER A 1 187 ? -5.913 -14.356 -27.028 1.00 80.06 187 SER A C 1
ATOM 1379 O O . SER A 1 187 ? -5.679 -14.442 -28.233 1.00 80.06 187 SER A O 1
ATOM 1381 N N . LYS A 1 188 ? -6.466 -13.258 -26.498 1.00 81.06 188 LYS A N 1
ATOM 1382 C CA . LYS A 1 188 ? -6.947 -12.104 -27.274 1.00 81.06 188 LYS A CA 1
ATOM 1383 C C . LYS A 1 188 ? -5.809 -11.354 -27.955 1.00 81.06 188 LYS A C 1
ATOM 1385 O O . LYS A 1 188 ? -5.949 -10.977 -29.113 1.00 81.06 188 LYS A O 1
ATOM 1390 N N . ALA A 1 189 ? -4.660 -11.208 -27.292 1.00 87.06 189 ALA A N 1
ATOM 1391 C CA . ALA A 1 189 ? -3.483 -10.586 -27.903 1.00 87.06 189 ALA A CA 1
ATOM 1392 C C . ALA A 1 189 ? -2.973 -11.363 -29.125 1.00 87.06 189 ALA A C 1
ATOM 1394 O O . ALA A 1 189 ? -2.633 -10.757 -30.139 1.00 87.06 189 ALA A O 1
ATOM 1395 N N . ARG A 1 190 ? -2.970 -12.704 -29.064 1.00 92.44 190 ARG A N 1
ATOM 1396 C CA . ARG A 1 190 ? -2.624 -13.531 -30.230 1.00 92.44 190 ARG A CA 1
ATOM 1397 C C . ARG A 1 190 ? -3.637 -13.367 -31.354 1.00 92.44 190 ARG A C 1
ATOM 1399 O O . ARG A 1 190 ? -3.223 -13.231 -32.497 1.00 92.44 190 ARG A O 1
ATOM 1406 N N . ILE A 1 191 ? -4.935 -13.362 -31.048 1.00 94.44 191 ILE A N 1
ATOM 1407 C CA . ILE A 1 191 ? -5.981 -13.180 -32.068 1.00 94.44 191 ILE A CA 1
ATOM 1408 C C . ILE A 1 191 ? -5.817 -11.823 -32.760 1.00 94.44 191 ILE A C 1
ATOM 1410 O O . ILE A 1 191 ? -5.796 -11.770 -33.986 1.00 94.44 191 ILE A O 1
ATOM 1414 N N . ILE A 1 192 ? -5.627 -10.746 -31.993 1.00 93.50 192 ILE A N 1
ATOM 1415 C CA . ILE A 1 192 ? -5.404 -9.401 -32.541 1.00 93.50 192 ILE A CA 1
ATOM 1416 C C . ILE A 1 192 ? -4.161 -9.385 -33.437 1.00 93.50 192 ILE A C 1
ATOM 1418 O O . ILE A 1 192 ? -4.234 -8.880 -34.553 1.00 93.50 192 ILE A O 1
ATOM 1422 N N . LEU A 1 193 ? -3.049 -9.985 -32.995 1.00 96.00 193 LEU A N 1
ATOM 1423 C CA . LEU A 1 193 ? -1.824 -10.087 -33.794 1.00 96.00 193 LEU A CA 1
ATOM 1424 C C . LEU A 1 193 ? -2.068 -10.811 -35.128 1.00 96.00 193 LEU A C 1
ATOM 1426 O O . LEU A 1 193 ? -1.637 -10.324 -36.171 1.00 96.00 193 LEU A O 1
ATOM 1430 N N . TRP A 1 194 ? -2.775 -11.945 -35.105 1.00 97.31 194 TRP A N 1
ATOM 1431 C CA . TRP A 1 194 ? -3.100 -12.717 -36.308 1.00 97.31 194 TRP A CA 1
ATOM 1432 C C . TRP A 1 194 ? -3.997 -11.943 -37.273 1.00 97.31 194 TRP A C 1
ATOM 1434 O O . TRP A 1 194 ? -3.729 -11.934 -38.473 1.00 97.31 194 TRP A O 1
ATOM 1444 N N . VAL A 1 195 ? -5.019 -11.253 -36.760 1.00 97.38 195 VAL A N 1
ATOM 1445 C CA . VAL A 1 195 ? -5.898 -10.396 -37.569 1.00 97.38 195 VAL A CA 1
ATOM 1446 C C . VAL A 1 195 ? -5.100 -9.269 -38.225 1.00 97.38 195 VAL A C 1
ATOM 1448 O O . VAL A 1 195 ? -5.291 -8.989 -39.407 1.00 97.38 195 VAL A O 1
ATOM 1451 N N . LEU A 1 196 ? -4.172 -8.655 -37.489 1.00 97.69 196 LEU A N 1
ATOM 1452 C CA . LEU A 1 196 ? -3.345 -7.556 -37.987 1.00 97.69 196 LEU A CA 1
ATOM 1453 C C . LEU A 1 196 ? -2.361 -8.040 -39.065 1.00 97.69 196 LEU A C 1
ATOM 1455 O O . LEU A 1 196 ? -2.263 -7.425 -40.124 1.00 97.69 196 LEU A O 1
ATOM 1459 N N . MET A 1 197 ? -1.708 -9.188 -38.852 1.00 97.94 197 MET A N 1
ATOM 1460 C CA . MET A 1 197 ? -0.873 -9.850 -39.867 1.00 97.94 197 MET A CA 1
ATOM 1461 C C . MET A 1 197 ? -1.666 -10.186 -41.135 1.00 97.94 197 MET A C 1
ATOM 1463 O O . MET A 1 197 ? -1.191 -9.934 -42.243 1.00 97.94 197 MET A O 1
ATOM 1467 N N . PHE A 1 198 ? -2.879 -10.719 -40.984 1.00 98.06 198 PHE A N 1
ATOM 1468 C CA . PHE A 1 198 ? -3.745 -11.057 -42.111 1.00 98.06 198 PHE A CA 1
ATOM 1469 C C . PHE A 1 198 ? -4.164 -9.813 -42.909 1.00 98.06 198 PHE A C 1
ATOM 1471 O O . PHE A 1 198 ? -4.107 -9.823 -44.137 1.00 98.06 198 PHE A O 1
ATOM 1478 N N . LEU A 1 199 ? -4.502 -8.715 -42.225 1.00 98.25 199 LEU A N 1
ATOM 1479 C CA . LEU A 1 199 ? -4.812 -7.425 -42.852 1.00 98.25 199 LEU A CA 1
ATOM 1480 C C . LEU A 1 199 ? -3.630 -6.863 -43.650 1.00 98.25 199 LEU A C 1
ATOM 1482 O O . LEU A 1 199 ? -3.816 -6.409 -44.778 1.00 98.25 199 LEU A O 1
ATOM 1486 N N . VAL A 1 200 ? -2.416 -6.928 -43.096 1.00 98.00 200 VAL A N 1
ATOM 1487 C CA . VAL A 1 200 ? -1.194 -6.494 -43.794 1.00 98.00 200 VAL A CA 1
ATOM 1488 C C . VAL A 1 200 ? -0.948 -7.339 -45.044 1.00 98.00 200 VAL A C 1
ATOM 1490 O O . VAL A 1 200 ? -0.615 -6.797 -46.096 1.00 98.00 200 VAL A O 1
ATOM 1493 N N . MET A 1 201 ? -1.159 -8.654 -44.958 1.00 98.06 201 MET A N 1
ATOM 1494 C CA . MET A 1 201 ? -1.017 -9.550 -46.106 1.00 98.06 201 MET A CA 1
ATOM 1495 C C . MET A 1 201 ? -2.037 -9.231 -47.209 1.00 98.06 201 MET A C 1
ATOM 1497 O O . MET A 1 201 ? -1.664 -9.165 -48.379 1.00 98.06 201 MET A O 1
ATOM 1501 N N . LEU A 1 202 ? -3.301 -8.986 -46.849 1.00 97.69 202 LEU A N 1
ATOM 1502 C CA . LEU A 1 202 ? -4.334 -8.573 -47.804 1.00 97.69 202 LEU A CA 1
ATOM 1503 C C . LEU A 1 202 ? -4.002 -7.234 -48.467 1.00 97.69 202 LEU A C 1
ATOM 1505 O O . LEU A 1 202 ? -4.159 -7.109 -49.678 1.00 97.69 202 LEU A O 1
ATOM 1509 N N . ALA A 1 203 ? -3.514 -6.256 -47.701 1.00 96.94 203 ALA A N 1
ATOM 1510 C CA . ALA A 1 203 ? -3.097 -4.967 -48.245 1.00 96.94 203 ALA A CA 1
ATOM 1511 C C . ALA A 1 203 ? -1.931 -5.120 -49.236 1.00 96.94 203 ALA A C 1
ATOM 1513 O O . ALA A 1 203 ? -1.961 -4.530 -50.313 1.00 96.94 203 ALA A O 1
ATOM 1514 N N . ALA A 1 204 ? -0.935 -5.949 -48.913 1.00 96.38 204 ALA A N 1
ATOM 1515 C CA . ALA A 1 204 ? 0.179 -6.234 -49.815 1.00 96.38 204 ALA A CA 1
ATOM 1516 C C . ALA A 1 204 ? -0.288 -6.926 -51.106 1.00 96.38 204 ALA A C 1
ATOM 1518 O O . ALA A 1 204 ? 0.155 -6.563 -52.194 1.00 96.38 204 ALA A O 1
ATOM 1519 N N . LEU A 1 205 ? -1.215 -7.882 -50.995 1.00 96.56 205 LEU A N 1
ATOM 1520 C CA . LEU A 1 205 ? -1.786 -8.575 -52.147 1.00 96.56 205 LEU A CA 1
ATOM 1521 C C . LEU A 1 205 ? -2.609 -7.621 -53.023 1.00 96.56 205 LEU A C 1
ATOM 1523 O O . LEU A 1 205 ? -2.475 -7.647 -54.240 1.00 96.56 205 LEU A O 1
ATOM 1527 N N . TYR A 1 206 ? -3.393 -6.737 -52.403 1.00 94.19 206 TYR A N 1
ATOM 1528 C CA . TYR A 1 206 ? -4.157 -5.703 -53.096 1.00 94.19 206 TYR A CA 1
ATOM 1529 C C . TYR A 1 206 ? -3.248 -4.739 -53.870 1.00 94.19 206 TYR A C 1
ATOM 1531 O O . TYR A 1 206 ? -3.480 -4.486 -55.051 1.00 94.19 206 TYR A O 1
ATOM 1539 N N . ILE A 1 207 ? -2.170 -4.262 -53.238 1.00 92.31 207 ILE A N 1
ATOM 1540 C CA . ILE A 1 207 ? -1.162 -3.415 -53.895 1.00 92.31 207 ILE A CA 1
ATOM 1541 C C . ILE A 1 207 ? -0.511 -4.159 -55.065 1.00 92.31 207 ILE A C 1
ATOM 1543 O O . ILE A 1 207 ? -0.289 -3.563 -56.111 1.00 92.31 207 ILE A O 1
ATOM 1547 N N . TRP A 1 208 ? -0.235 -5.456 -54.916 1.00 93.06 208 TRP A N 1
ATOM 1548 C CA . TRP A 1 208 ? 0.342 -6.263 -55.991 1.00 93.06 208 TRP A CA 1
ATOM 1549 C C . TRP A 1 208 ? -0.616 -6.464 -57.173 1.00 93.06 208 TRP A C 1
ATOM 1551 O O . TRP A 1 208 ? -0.169 -6.570 -58.312 1.00 93.06 208 TRP A O 1
ATOM 1561 N N . THR A 1 209 ? -1.929 -6.491 -56.921 1.00 92.50 209 THR A N 1
ATOM 1562 C CA . THR A 1 209 ? -2.948 -6.592 -57.977 1.00 92.50 209 THR A CA 1
ATOM 1563 C C . THR A 1 209 ? -3.265 -5.269 -58.672 1.00 92.50 209 THR A C 1
ATOM 1565 O O . THR A 1 209 ? -3.827 -5.300 -59.764 1.00 92.50 209 THR A O 1
ATOM 1568 N N . ILE A 1 210 ? -2.909 -4.121 -58.083 1.00 90.38 210 ILE A N 1
ATOM 1569 C CA . ILE A 1 210 ? -3.034 -2.821 -58.753 1.00 90.38 210 ILE A CA 1
ATOM 1570 C C . ILE A 1 210 ? -1.951 -2.726 -59.828 1.00 90.38 210 ILE A C 1
ATOM 1572 O O . ILE A 1 210 ? -0.759 -2.602 -59.544 1.00 90.38 210 ILE A O 1
ATOM 1576 N N . THR A 1 211 ? -2.375 -2.776 -61.086 1.00 76.69 211 THR A N 1
ATOM 1577 C CA . THR A 1 211 ? -1.517 -2.489 -62.234 1.00 76.69 211 THR A CA 1
ATOM 1578 C C . THR A 1 211 ? -1.177 -0.996 -62.293 1.00 76.69 211 THR A C 1
ATOM 1580 O O . THR A 1 211 ? -2.030 -0.164 -61.983 1.00 76.69 211 THR A O 1
ATOM 1583 N N . PRO A 1 212 ? 0.045 -0.618 -62.717 1.00 77.50 212 PRO A N 1
ATOM 1584 C CA . PRO A 1 212 ? 0.474 0.784 -62.779 1.00 77.50 212 PRO A CA 1
ATOM 1585 C C . PRO A 1 212 ? -0.418 1.660 -63.674 1.00 77.50 212 PRO A C 1
ATOM 1587 O O . PRO A 1 212 ? -0.470 2.871 -63.475 1.00 77.50 212 PRO A O 1
ATOM 1590 N N . ASP A 1 213 ? -1.160 1.059 -64.606 1.00 77.12 213 ASP A N 1
ATOM 1591 C CA . ASP A 1 213 ? -2.122 1.754 -65.464 1.00 77.12 213 ASP A CA 1
ATOM 1592 C C . ASP A 1 213 ? -3.331 2.338 -64.702 1.00 77.12 213 ASP A C 1
ATOM 1594 O O . ASP A 1 213 ? -3.880 3.351 -65.134 1.00 77.12 213 ASP A O 1
ATOM 1598 N N . ASP A 1 214 ? -3.712 1.772 -63.548 1.00 72.56 214 ASP A N 1
ATOM 1599 C CA . ASP A 1 214 ? -4.801 2.303 -62.704 1.00 72.56 214 ASP A CA 1
ATOM 1600 C C . ASP A 1 214 ? -4.352 3.475 -61.814 1.00 72.56 214 ASP A C 1
ATOM 1602 O O . ASP A 1 214 ? -5.184 4.225 -61.315 1.00 72.56 214 ASP A O 1
ATOM 1606 N N . LEU A 1 215 ? -3.041 3.665 -61.621 1.00 68.31 215 LEU A N 1
ATOM 1607 C CA . LEU A 1 215 ? -2.476 4.779 -60.842 1.00 68.31 215 LEU A CA 1
ATOM 1608 C C . LEU A 1 215 ? -2.291 6.062 -61.670 1.00 68.31 215 LEU A C 1
ATOM 1610 O O . LEU A 1 215 ? -1.987 7.113 -61.107 1.00 68.31 215 LEU A O 1
ATOM 1614 N N . LEU A 1 216 ? -2.432 5.974 -62.996 1.00 71.69 216 LEU A N 1
ATOM 1615 C CA . LEU A 1 216 ? -2.199 7.073 -63.941 1.00 71.69 216 LEU A CA 1
ATOM 1616 C C . LEU A 1 216 ? -3.494 7.663 -64.534 1.00 71.69 216 LEU A C 1
ATOM 1618 O O . LEU A 1 216 ? -3.414 8.535 -65.403 1.00 71.69 216 LEU A O 1
ATOM 1622 N N . ARG A 1 217 ? -4.668 7.213 -64.076 1.00 63.81 217 ARG A N 1
ATOM 1623 C CA . ARG A 1 217 ? -5.981 7.808 -64.377 1.00 63.81 217 ARG A CA 1
ATOM 1624 C C . ARG A 1 217 ? -6.520 8.579 -63.183 1.00 63.81 217 ARG A C 1
ATOM 1626 O O . ARG A 1 217 ? -7.163 9.620 -63.441 1.00 63.81 217 ARG A O 1
#

Radius of gyration: 30.97 Å; chains: 1; bounding box: 60×63×90 Å

Sequence (217 aa):
MKYLLECPDCGQTTQVRFAITDGRLAAACSVCGNVHAVPLEETGPAKAAGAGSEPASGTDMAGQESCPKCGSQRGDGQESCPRCGLVFSLWVPPAEPFAEAPELAAQWSVLRKIPPSDPRHDRFLEACFRAGALSDAVRAYKTLPACATGLDTGDGKPAAWDPAARIRQIQLLSQMQFTPTNPVDRSKARIILWVLMFLVMLAALYIWTITPDDLLR

Secondary structure (DSSP, 8-state):
-PPEEE-TTT--EEEEEEEEETTEEEEEETTT--EEE----SS------------------TT-SB-TTT-PBPPTT-SB-TTT--BSTT-PPPSSTTTT-HHHHHHHHHHTTS-TTSTHHHHHHHHHHHTT-HHHHHHHHHTSHHHH-----TTT---S--HHHHHHHHHHHHHHH-S------HHHHHHHHHHHHHHHHHHHHHHHHS-GGGG--